Protein AF-A0A2N2D254-F1 (afdb_monomer)

Secondary structure (DSSP, 8-state):
--HHHHHHHHHHHHHHHHHHHHHHHHHHH--HHHHHHHHHHHHTTSHHHHHHHHHHHHHHHHHTTTSHHHHHHHHHHHHHHHHHHHHHHHHHHHH-PPPPSS--SS---S--SS-HHHHHHHHHHHHHHHHHHHHH-SHHHHHHHHHHHHHHHHHHHHHHHTTSS-HHHHHHHHHHHHHHHHHHHHHHHHHHHHHHHT-

Solvent-accessible surface area (backbone atoms only — not comparable to full-atom values): 10172 Å² total; per-residue (Å²): 133,55,75,64,57,56,52,52,51,53,53,53,52,47,52,54,51,51,30,52,54,50,54,53,56,45,62,74,69,63,44,76,69,55,51,54,51,33,54,60,45,35,49,71,37,31,70,67,47,52,51,51,52,47,50,54,52,34,48,55,34,52,74,58,55,91,41,75,65,38,50,50,51,36,52,42,53,53,49,41,50,53,52,38,49,52,52,46,54,52,43,19,72,70,64,58,32,74,53,53,84,78,78,52,76,55,94,81,76,84,48,20,29,45,22,61,40,16,15,46,30,37,24,48,41,47,50,52,24,52,50,34,39,71,72,59,72,44,74,65,16,51,50,52,24,51,51,37,53,51,48,31,51,48,26,26,50,24,36,39,68,35,35,51,27,45,57,62,19,27,52,46,7,38,53,55,12,44,51,45,33,52,54,41,54,51,51,49,52,52,56,53,51,53,62,60,72,78,105

Radius of gyration: 19.02 Å; Cα contacts (8 Å, |Δi|>4): 233; chains: 1; bounding box: 40×50×56 Å

Structure (mmCIF, N/CA/C/O backbone):
data_AF-A0A2N2D254-F1
#
_entry.id   AF-A0A2N2D254-F1
#
loop_
_atom_site.group_PDB
_atom_site.id
_atom_site.type_symbol
_atom_site.label_atom_id
_atom_site.label_alt_id
_atom_site.label_comp_id
_atom_site.label_asym_id
_atom_site.label_entity_id
_atom_site.label_seq_id
_atom_site.pdbx_PDB_ins_code
_atom_site.Cartn_x
_atom_site.Cartn_y
_atom_site.Cartn_z
_atom_site.occupancy
_atom_site.B_iso_or_equiv
_atom_site.auth_seq_id
_atom_site.auth_comp_id
_atom_site.auth_asym_id
_atom_site.auth_atom_id
_atom_site.pdbx_PDB_model_num
ATOM 1 N N . MET A 1 1 ? 11.981 -35.145 -16.547 1.00 59.03 1 MET A N 1
ATOM 2 C CA . MET A 1 1 ? 11.336 -33.903 -16.080 1.00 59.03 1 MET A CA 1
ATOM 3 C C . MET A 1 1 ? 9.956 -34.256 -15.574 1.00 59.03 1 MET A C 1
ATOM 5 O O . MET A 1 1 ? 9.206 -34.890 -16.310 1.00 5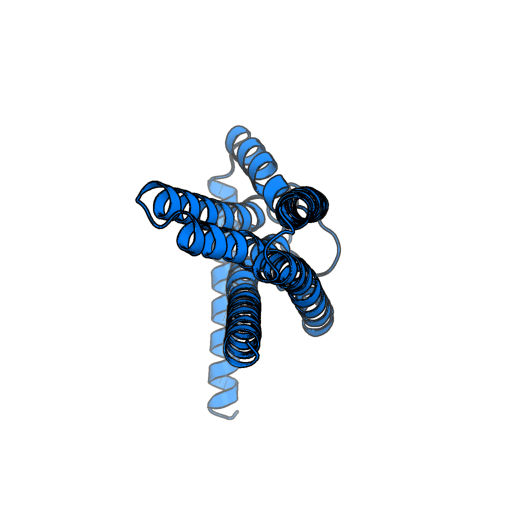9.03 1 MET A O 1
ATOM 9 N N . SER A 1 2 ? 9.654 -33.952 -14.314 1.00 77.44 2 SER A N 1
ATOM 10 C CA . SER A 1 2 ? 8.320 -34.223 -13.760 1.00 77.44 2 SER A CA 1
ATOM 11 C C . SER A 1 2 ? 7.288 -33.259 -14.363 1.00 77.44 2 SER A C 1
ATOM 13 O O . SER A 1 2 ? 7.632 -32.148 -14.765 1.00 77.44 2 SER A O 1
ATOM 15 N N . SER A 1 3 ? 6.011 -33.647 -14.431 1.00 73.38 3 SER A N 1
ATOM 16 C CA . SER A 1 3 ? 4.930 -32.764 -14.910 1.00 73.38 3 SER A CA 1
ATOM 17 C C . SER A 1 3 ? 4.842 -31.447 -14.120 1.00 73.38 3 SER A C 1
ATOM 19 O O . SER A 1 3 ? 4.454 -30.418 -14.672 1.00 73.38 3 SER A O 1
ATOM 21 N N . LEU A 1 4 ? 5.268 -31.463 -12.852 1.00 72.81 4 LEU A N 1
ATOM 22 C CA . LEU A 1 4 ? 5.356 -30.289 -11.983 1.00 72.81 4 LEU A CA 1
ATOM 23 C C . LEU A 1 4 ? 6.471 -29.319 -12.400 1.00 72.81 4 LEU A C 1
ATOM 25 O O . LEU A 1 4 ? 6.245 -28.112 -12.405 1.00 72.81 4 LEU A O 1
ATOM 29 N N . GLU A 1 5 ? 7.644 -29.818 -12.799 1.00 73.31 5 GLU A N 1
ATOM 30 C CA . GLU A 1 5 ? 8.749 -28.976 -13.291 1.00 73.31 5 GLU A CA 1
ATOM 31 C C . GLU A 1 5 ? 8.383 -28.269 -14.598 1.00 73.31 5 GLU A C 1
ATOM 33 O O . GLU A 1 5 ? 8.672 -27.086 -14.771 1.00 73.31 5 GLU A O 1
ATOM 38 N N . VAL A 1 6 ? 7.703 -28.975 -15.507 1.00 75.06 6 VAL A N 1
ATOM 39 C CA . VAL A 1 6 ? 7.225 -28.394 -16.771 1.00 75.06 6 VAL A CA 1
ATOM 40 C C . VAL A 1 6 ? 6.194 -27.294 -16.501 1.00 75.06 6 VAL A C 1
ATOM 42 O O . VAL A 1 6 ? 6.278 -26.215 -17.088 1.00 75.06 6 VAL A O 1
ATOM 45 N N . GLY A 1 7 ? 5.264 -27.527 -15.567 1.00 79.88 7 GLY A N 1
ATOM 46 C CA . GLY A 1 7 ? 4.270 -26.530 -15.163 1.00 79.88 7 GLY A CA 1
ATOM 47 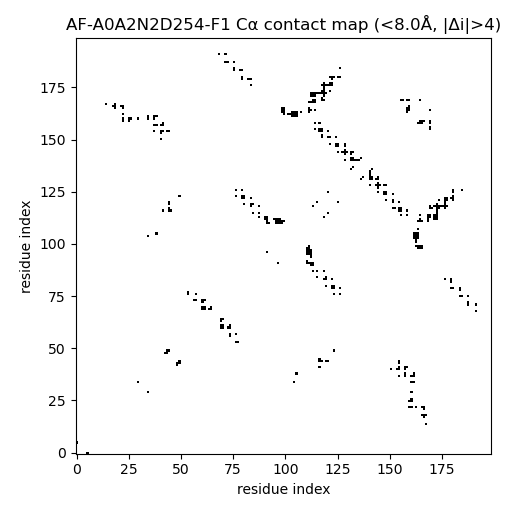C C . GLY A 1 7 ? 4.886 -25.293 -14.502 1.00 79.88 7 GLY A C 1
ATOM 48 O O . GLY A 1 7 ? 4.523 -24.167 -14.845 1.00 79.88 7 GLY A O 1
ATOM 49 N N . PHE A 1 8 ? 5.851 -25.485 -13.598 1.00 79.12 8 PHE A N 1
ATOM 50 C CA . PHE A 1 8 ? 6.543 -24.385 -12.923 1.00 79.12 8 PHE A CA 1
ATOM 51 C C . PHE A 1 8 ? 7.348 -23.522 -13.902 1.00 79.12 8 PHE A C 1
ATOM 53 O O . PHE A 1 8 ? 7.230 -22.296 -13.884 1.00 79.12 8 PHE A O 1
ATOM 60 N N . ASN A 1 9 ? 8.103 -24.152 -14.806 1.00 83.31 9 ASN A N 1
ATOM 61 C CA . ASN A 1 9 ? 8.855 -23.431 -15.831 1.00 83.31 9 ASN A CA 1
ATOM 62 C C . ASN A 1 9 ? 7.923 -22.654 -16.768 1.00 83.31 9 ASN A C 1
ATOM 64 O O . ASN A 1 9 ? 8.185 -21.489 -17.062 1.00 83.31 9 ASN A O 1
ATOM 68 N N . GLY A 1 10 ? 6.798 -23.247 -17.180 1.00 87.12 10 GLY A N 1
ATOM 69 C CA . GLY A 1 10 ? 5.794 -22.556 -17.993 1.00 87.12 10 GLY A CA 1
ATOM 70 C C . GLY A 1 10 ? 5.243 -21.296 -17.316 1.00 87.12 10 GLY A C 1
ATOM 71 O O . GLY A 1 10 ? 5.151 -20.243 -17.946 1.00 87.12 10 GLY A O 1
ATOM 72 N N . LEU A 1 11 ? 4.944 -21.374 -16.017 1.00 87.12 11 LEU A N 1
ATOM 73 C CA . LEU A 1 11 ? 4.473 -20.231 -15.231 1.00 87.12 11 LEU A CA 1
ATOM 74 C C . LEU A 1 11 ? 5.540 -19.131 -15.114 1.00 87.12 11 LEU A C 1
ATOM 76 O O . LEU A 1 11 ? 5.231 -17.948 -15.261 1.00 87.12 11 LEU A O 1
ATOM 80 N N . LEU A 1 12 ? 6.799 -19.509 -14.882 1.00 87.25 12 LEU A N 1
ATOM 81 C CA . LEU A 1 12 ? 7.913 -18.564 -14.811 1.00 87.25 12 LEU A CA 1
ATOM 82 C C . LEU A 1 12 ? 8.088 -17.814 -16.141 1.00 87.25 12 LEU A C 1
ATOM 84 O O . LEU A 1 12 ? 8.157 -16.585 -16.157 1.00 87.25 12 LEU A O 1
ATOM 88 N N . HIS A 1 13 ? 8.092 -18.542 -17.260 1.00 90.19 13 HIS A N 1
ATOM 89 C CA . HIS A 1 13 ? 8.178 -17.950 -18.595 1.00 90.19 13 HIS A CA 1
ATOM 90 C C . HIS A 1 13 ? 6.999 -17.021 -18.896 1.00 90.19 13 HIS A C 1
ATOM 92 O O . HIS A 1 13 ? 7.211 -15.948 -19.461 1.00 90.19 13 HIS A O 1
ATOM 98 N N . PHE A 1 14 ? 5.784 -17.390 -18.478 1.00 93.19 14 PHE A N 1
ATOM 99 C CA . PHE A 1 14 ? 4.611 -16.529 -18.609 1.00 93.19 14 PHE A CA 1
ATOM 100 C C . PHE A 1 14 ? 4.818 -15.180 -17.913 1.00 93.19 14 PHE A C 1
ATOM 102 O O . PHE A 1 14 ? 4.631 -14.141 -18.543 1.00 93.19 14 PHE A O 1
ATOM 109 N N . PHE A 1 15 ? 5.245 -15.173 -16.645 1.00 93.19 15 PHE A N 1
ATOM 110 C CA . PHE A 1 15 ? 5.448 -13.922 -15.908 1.00 93.19 15 PHE A CA 1
ATOM 111 C C . PHE A 1 15 ? 6.577 -13.074 -16.487 1.00 93.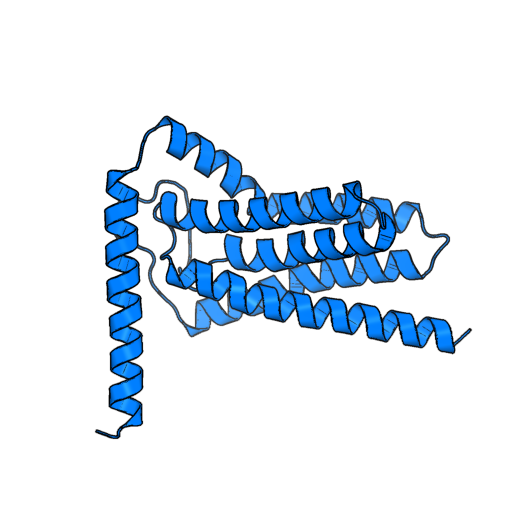19 15 PHE A C 1
ATOM 113 O O . PHE A 1 15 ? 6.425 -11.860 -16.588 1.00 93.19 15 PHE A O 1
ATOM 120 N N . ILE A 1 16 ? 7.673 -13.701 -16.915 1.00 92.88 16 ILE A N 1
ATOM 121 C CA . ILE A 1 16 ? 8.786 -13.001 -17.564 1.00 92.88 16 ILE A CA 1
ATOM 122 C C . ILE A 1 16 ? 8.318 -12.320 -18.859 1.00 92.88 16 ILE A C 1
ATOM 124 O O . ILE A 1 16 ? 8.605 -11.143 -19.077 1.00 92.88 16 ILE A O 1
ATOM 128 N N . TYR A 1 17 ? 7.570 -13.034 -19.704 1.00 94.62 17 TYR A N 1
ATOM 129 C CA . TYR A 1 17 ? 7.039 -12.479 -20.948 1.00 94.62 17 TYR A CA 1
ATOM 130 C C . TYR A 1 17 ? 6.016 -11.370 -20.684 1.00 94.62 17 TYR A C 1
ATOM 132 O O . TYR A 1 17 ? 6.090 -10.302 -21.289 1.00 94.62 17 TYR A O 1
ATOM 140 N N . TRP A 1 18 ? 5.104 -11.587 -19.735 1.00 96.06 18 TRP A N 1
ATOM 141 C CA . TRP A 1 18 ? 4.106 -10.597 -19.341 1.00 96.06 18 TRP A CA 1
ATOM 142 C C . TRP A 1 18 ? 4.748 -9.309 -18.821 1.00 96.06 18 TRP A C 1
ATOM 144 O O . TRP A 1 18 ? 4.373 -8.218 -19.247 1.00 96.06 18 TRP A O 1
ATOM 154 N N . ASP A 1 19 ? 5.761 -9.424 -17.964 1.00 96.88 19 ASP A N 1
ATOM 155 C CA . ASP A 1 19 ? 6.502 -8.273 -17.457 1.00 96.88 19 ASP A CA 1
ATOM 156 C C . ASP A 1 19 ? 7.179 -7.491 -18.588 1.00 96.88 19 ASP A C 1
ATOM 158 O O . ASP A 1 19 ? 7.062 -6.268 -18.630 1.00 96.88 19 ASP A O 1
ATOM 162 N N . MET A 1 20 ? 7.823 -8.181 -19.536 1.00 94.81 20 MET A N 1
ATOM 163 C CA . MET A 1 20 ? 8.444 -7.533 -20.695 1.00 94.81 20 MET A CA 1
ATOM 164 C C . MET A 1 20 ? 7.419 -6.808 -21.572 1.00 94.81 20 MET A C 1
ATOM 166 O O . MET A 1 20 ? 7.640 -5.652 -21.933 1.00 94.81 20 MET A O 1
ATOM 170 N N . MET A 1 21 ? 6.287 -7.448 -21.884 1.00 96.44 21 MET A N 1
ATOM 171 C CA . MET A 1 21 ? 5.223 -6.827 -22.679 1.00 96.44 21 MET A CA 1
ATOM 172 C C . MET A 1 21 ? 4.696 -5.552 -22.023 1.00 96.44 21 MET A C 1
ATOM 174 O O . MET A 1 21 ? 4.563 -4.524 -22.686 1.00 96.44 21 MET A O 1
ATOM 178 N N . ILE A 1 22 ? 4.412 -5.608 -20.718 1.00 96.50 22 ILE A N 1
ATOM 179 C CA . ILE A 1 22 ? 3.914 -4.446 -19.982 1.00 96.50 22 ILE A CA 1
ATOM 180 C C . ILE A 1 22 ? 4.979 -3.351 -19.930 1.00 96.50 22 ILE A C 1
ATOM 182 O O . ILE A 1 22 ? 4.649 -2.190 -20.151 1.00 96.50 22 ILE A O 1
ATOM 186 N N . SER A 1 23 ? 6.247 -3.690 -19.687 1.00 94.75 23 SER A N 1
ATOM 187 C CA . SER A 1 23 ? 7.337 -2.710 -19.673 1.00 94.75 23 SER A CA 1
ATOM 188 C C . SER A 1 23 ? 7.478 -1.971 -21.006 1.00 94.75 23 SER A C 1
ATOM 190 O O . SER A 1 23 ? 7.608 -0.749 -20.994 1.00 94.75 23 SER A O 1
ATOM 192 N N . VAL A 1 24 ? 7.405 -2.674 -22.142 1.00 94.44 24 VAL A N 1
ATOM 193 C CA . VAL A 1 24 ? 7.463 -2.048 -23.476 1.00 94.44 24 VAL A CA 1
ATOM 194 C C . VAL A 1 24 ? 6.246 -1.154 -23.708 1.00 94.44 24 VAL A C 1
ATOM 196 O O . VAL A 1 24 ? 6.401 0.017 -24.043 1.00 94.44 24 VAL A O 1
ATOM 199 N N . TRP A 1 25 ? 5.040 -1.660 -23.441 1.00 95.44 25 TRP A N 1
ATOM 200 C CA . TRP A 1 25 ? 3.808 -0.884 -23.606 1.00 95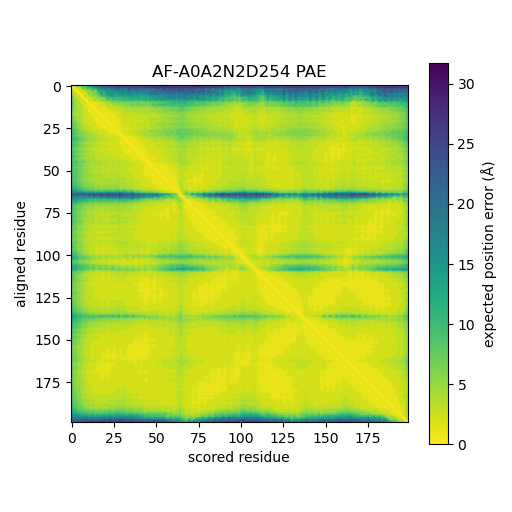.44 25 TRP A CA 1
ATOM 201 C C . TRP A 1 25 ? 3.801 0.397 -22.759 1.00 95.44 25 TRP A C 1
ATOM 203 O O . TRP A 1 25 ? 3.406 1.466 -23.224 1.00 95.44 25 TRP A O 1
ATOM 213 N N . ILE A 1 26 ? 4.285 0.315 -21.517 1.00 95.50 26 ILE A N 1
ATOM 214 C CA . ILE A 1 26 ? 4.423 1.473 -20.632 1.00 95.50 26 ILE A CA 1
ATOM 215 C C . ILE A 1 26 ? 5.362 2.522 -21.235 1.00 95.50 26 ILE A C 1
ATOM 217 O O . ILE A 1 26 ? 5.030 3.707 -21.208 1.00 95.50 26 ILE A O 1
ATOM 221 N N . GLN A 1 27 ? 6.506 2.113 -21.789 1.00 92.31 27 GLN A N 1
ATOM 222 C CA . GLN A 1 27 ? 7.463 3.039 -22.403 1.00 92.31 27 GLN A CA 1
ATOM 223 C C . GLN A 1 27 ? 6.845 3.796 -23.590 1.00 92.31 27 GLN A C 1
ATOM 225 O O . GLN A 1 27 ? 7.070 4.996 -23.734 1.00 92.31 27 GLN A O 1
ATOM 230 N N . GLU A 1 28 ? 5.988 3.154 -24.388 1.00 94.62 28 GLU A N 1
ATOM 231 C CA . GLU A 1 28 ? 5.311 3.798 -25.526 1.00 94.62 28 GLU A CA 1
ATOM 232 C C . GLU A 1 28 ? 4.320 4.897 -25.102 1.00 94.62 28 GLU A C 1
ATOM 234 O O . GLU A 1 28 ? 4.169 5.930 -25.774 1.00 94.62 28 GLU A O 1
ATOM 239 N N . ILE A 1 29 ? 3.647 4.712 -23.963 1.00 94.69 29 ILE A N 1
ATOM 240 C CA . ILE A 1 29 ? 2.662 5.674 -23.448 1.00 94.69 29 ILE A CA 1
ATOM 241 C C . ILE A 1 29 ? 3.285 6.756 -22.560 1.00 94.69 29 ILE A C 1
ATOM 243 O O . ILE A 1 29 ? 2.581 7.683 -22.149 1.00 94.69 29 ILE A O 1
ATOM 247 N N . GLN A 1 30 ? 4.589 6.683 -22.269 1.00 94.94 30 GLN A N 1
ATOM 248 C CA . GLN A 1 30 ? 5.236 7.645 -21.387 1.00 94.94 30 GLN A CA 1
ATOM 249 C C . GLN A 1 30 ? 5.175 9.071 -21.949 1.00 94.94 30 GLN A C 1
ATOM 251 O O . GLN A 1 30 ? 5.572 9.347 -23.082 1.00 94.94 30 GLN A O 1
ATOM 256 N N . ARG A 1 31 ? 4.657 10.012 -21.152 1.00 96.56 31 ARG A N 1
ATOM 257 C CA . ARG A 1 31 ? 4.634 11.455 -21.458 1.00 96.56 31 ARG A CA 1
ATOM 258 C C . ARG A 1 31 ? 5.132 12.267 -20.257 1.00 96.56 31 ARG A C 1
ATOM 260 O O . ARG A 1 31 ? 4.810 11.894 -19.127 1.00 96.56 31 ARG A O 1
ATOM 267 N N . PRO A 1 32 ? 5.823 13.411 -20.451 1.00 95.94 32 PRO A N 1
ATOM 268 C CA . PRO A 1 32 ? 6.378 14.197 -19.342 1.00 95.94 32 PRO A CA 1
ATOM 269 C C . PRO A 1 32 ? 5.352 14.606 -18.276 1.00 95.94 32 PRO A C 1
ATOM 271 O O . PRO A 1 32 ? 5.651 14.595 -17.083 1.00 95.94 32 PRO A O 1
ATOM 274 N N . TRP A 1 33 ? 4.127 14.949 -18.684 1.00 96.25 33 TRP A N 1
ATOM 275 C CA . TRP A 1 33 ? 3.062 15.323 -17.751 1.00 96.25 33 TRP A CA 1
ATOM 276 C C . TRP A 1 33 ? 2.566 14.124 -16.931 1.00 96.25 33 TRP A C 1
ATOM 278 O O . TRP A 1 33 ? 2.406 14.248 -15.720 1.00 96.25 33 TRP A O 1
ATOM 288 N N . LEU A 1 34 ? 2.419 12.950 -17.554 1.00 96.38 34 LEU A N 1
ATOM 289 C CA . LEU A 1 34 ? 2.054 11.715 -16.859 1.00 96.38 34 LEU A CA 1
ATOM 290 C C . LEU A 1 34 ? 3.157 11.260 -15.901 1.00 96.38 34 LEU A C 1
ATOM 292 O O . LEU A 1 34 ? 2.847 10.836 -14.794 1.00 96.38 34 LEU A O 1
ATOM 296 N N . VAL A 1 35 ? 4.436 11.394 -16.274 1.00 97.06 35 VAL A N 1
ATOM 297 C CA . VAL A 1 35 ? 5.565 11.108 -15.368 1.00 97.06 35 VAL A CA 1
ATOM 298 C C . VAL A 1 35 ? 5.460 11.965 -14.107 1.00 97.06 35 VAL A C 1
ATOM 300 O O . VAL A 1 35 ? 5.507 11.428 -13.003 1.00 97.06 35 VAL A O 1
ATOM 303 N N . LYS A 1 36 ? 5.221 13.276 -14.247 1.00 96.81 36 LYS A N 1
ATOM 304 C CA . LYS A 1 36 ? 5.006 14.172 -13.097 1.00 96.81 36 LYS A CA 1
ATOM 305 C C . LYS A 1 36 ? 3.813 13.733 -12.243 1.00 96.81 36 LYS A C 1
ATOM 307 O O . LYS A 1 36 ? 3.931 13.689 -11.022 1.00 96.81 36 LYS A O 1
ATOM 312 N N . SER A 1 37 ? 2.691 13.361 -12.859 1.00 96.94 37 SER A N 1
ATOM 313 C CA . SER A 1 37 ? 1.527 12.840 -12.131 1.00 96.94 37 SER A CA 1
ATOM 314 C C . SER A 1 37 ? 1.847 11.552 -11.367 1.00 96.94 37 SER A C 1
ATOM 316 O O . SER A 1 37 ? 1.484 11.431 -10.199 1.00 96.94 37 SER A O 1
ATOM 318 N N . MET A 1 38 ? 2.572 10.613 -11.980 1.00 97.88 38 MET A N 1
ATOM 319 C CA . MET A 1 38 ? 2.972 9.356 -11.339 1.00 97.88 38 MET A CA 1
ATOM 320 C C . MET A 1 38 ? 3.984 9.573 -10.214 1.00 97.88 38 MET A C 1
ATOM 322 O O . MET A 1 38 ? 3.909 8.883 -9.199 1.00 97.88 38 MET A O 1
ATOM 326 N N . LEU A 1 39 ? 4.869 10.568 -10.335 1.00 97.19 39 LEU A N 1
ATOM 327 C CA . LEU A 1 39 ? 5.750 10.994 -9.246 1.00 97.19 39 LEU A CA 1
ATOM 328 C C . LEU A 1 39 ? 4.946 11.516 -8.045 1.00 97.19 39 LEU A C 1
ATOM 330 O O . LEU A 1 39 ? 5.201 11.119 -6.912 1.00 97.19 39 LEU A O 1
ATOM 334 N N . VAL A 1 40 ? 3.922 12.342 -8.280 1.00 97.06 40 VAL A N 1
ATOM 335 C CA . VAL A 1 40 ? 3.037 12.825 -7.204 1.00 97.06 40 VAL A CA 1
ATOM 336 C C . VAL A 1 40 ? 2.287 11.669 -6.541 1.00 97.06 40 VAL A C 1
ATOM 338 O O . VAL A 1 40 ? 2.261 11.567 -5.315 1.00 97.06 40 VAL A O 1
ATOM 341 N N . ILE A 1 41 ? 1.711 10.769 -7.341 1.00 97.56 41 ILE A N 1
ATOM 342 C CA . ILE A 1 41 ? 0.970 9.607 -6.837 1.00 97.56 41 ILE A CA 1
ATOM 343 C C . ILE A 1 41 ? 1.888 8.695 -6.020 1.00 97.56 41 ILE A C 1
ATOM 345 O O . ILE A 1 41 ? 1.510 8.274 -4.926 1.00 97.56 41 ILE A O 1
ATOM 349 N N . THR A 1 42 ? 3.104 8.411 -6.496 1.00 96.69 42 THR A N 1
ATOM 350 C CA . THR A 1 42 ? 3.994 7.480 -5.795 1.00 96.69 42 THR A CA 1
ATOM 351 C C . THR A 1 42 ? 4.463 8.006 -4.439 1.00 96.69 42 THR A C 1
ATOM 353 O O . THR A 1 42 ? 4.783 7.183 -3.583 1.00 96.69 42 THR A O 1
ATOM 356 N N . TYR A 1 43 ? 4.461 9.323 -4.189 1.00 96.69 43 TYR A N 1
ATOM 357 C CA . TYR A 1 43 ? 4.767 9.865 -2.857 1.00 96.69 43 TYR A CA 1
ATOM 358 C C . TYR A 1 43 ? 3.756 9.425 -1.791 1.00 96.69 43 TYR A C 1
ATOM 360 O O . TYR A 1 43 ? 4.117 9.302 -0.620 1.00 96.69 43 TYR A O 1
ATOM 368 N N . MET A 1 44 ? 2.518 9.103 -2.177 1.00 97.44 44 MET A N 1
ATOM 369 C CA . MET A 1 44 ? 1.536 8.515 -1.260 1.00 97.44 44 MET A CA 1
ATOM 370 C C . MET A 1 44 ? 1.926 7.091 -0.828 1.00 97.44 44 MET A C 1
ATOM 372 O O . MET A 1 44 ? 1.512 6.623 0.224 1.00 97.44 44 MET A O 1
ATOM 376 N N . GLY A 1 45 ? 2.774 6.409 -1.602 1.00 95.94 45 GLY A N 1
ATOM 377 C CA . GLY A 1 45 ? 3.352 5.111 -1.250 1.00 95.94 45 GLY A CA 1
ATOM 378 C C . GLY A 1 45 ? 4.697 5.187 -0.520 1.00 95.94 45 GLY A C 1
ATOM 379 O O . GLY A 1 45 ? 5.333 4.152 -0.321 1.00 95.94 45 GLY A O 1
ATOM 380 N N . TYR A 1 46 ? 5.168 6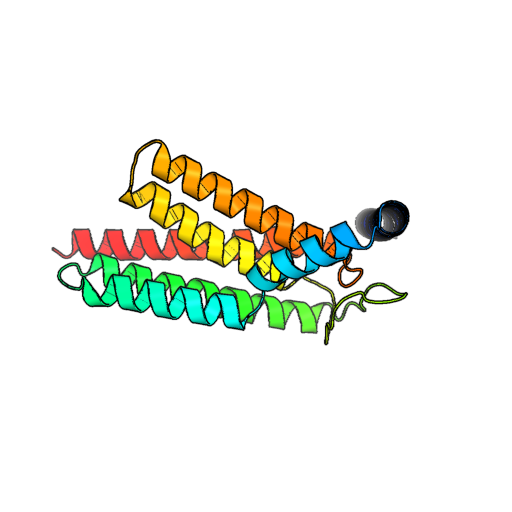.388 -0.168 1.00 95.25 46 TYR A N 1
ATOM 381 C CA . TYR A 1 46 ? 6.496 6.580 0.410 1.00 95.25 46 TYR A CA 1
ATOM 382 C C . TYR A 1 46 ? 6.509 6.291 1.926 1.00 95.25 46 TYR A C 1
ATOM 384 O O . TYR A 1 46 ? 5.565 6.680 2.621 1.00 95.25 46 TYR A O 1
ATOM 392 N N . PRO A 1 47 ? 7.579 5.685 2.488 1.00 94.12 47 PRO A N 1
ATOM 393 C CA . PRO A 1 47 ? 7.639 5.328 3.910 1.00 94.12 47 PRO A CA 1
ATOM 394 C C . PRO A 1 47 ? 7.335 6.486 4.864 1.00 94.12 47 PRO A C 1
ATOM 396 O O . PRO A 1 47 ? 6.577 6.319 5.819 1.00 94.12 47 PRO A O 1
ATOM 399 N N . LEU A 1 48 ? 7.867 7.680 4.579 1.00 95.62 48 LEU A N 1
ATOM 400 C CA . LEU A 1 48 ? 7.626 8.861 5.410 1.00 95.62 48 LEU A CA 1
ATOM 401 C C . LEU A 1 48 ? 6.142 9.260 5.424 1.00 95.62 48 LEU A C 1
ATOM 403 O O . LEU A 1 48 ? 5.619 9.620 6.476 1.00 95.62 48 LEU A O 1
ATOM 407 N N . THR A 1 49 ? 5.445 9.133 4.292 1.00 96.38 49 THR A N 1
ATOM 408 C CA . THR A 1 49 ? 4.006 9.405 4.199 1.00 96.38 49 THR A CA 1
ATOM 409 C C . THR A 1 49 ? 3.214 8.457 5.095 1.00 96.38 49 THR A C 1
ATOM 411 O O . THR A 1 49 ? 2.365 8.908 5.864 1.00 96.38 49 THR A O 1
ATOM 414 N N . PHE A 1 50 ? 3.531 7.157 5.077 1.00 96.50 50 PHE A N 1
ATOM 415 C CA . PHE A 1 50 ? 2.890 6.189 5.972 1.00 96.50 50 PHE A CA 1
ATOM 416 C C . PHE A 1 50 ? 3.148 6.502 7.445 1.00 96.50 50 PHE A C 1
ATOM 418 O O . PHE A 1 50 ? 2.211 6.464 8.241 1.00 96.50 50 PHE A O 1
ATOM 425 N N . ILE A 1 51 ? 4.388 6.847 7.807 1.00 96.38 51 ILE A N 1
ATOM 426 C CA . ILE A 1 51 ? 4.763 7.193 9.185 1.00 96.38 51 ILE A CA 1
ATOM 427 C C . ILE A 1 51 ? 3.983 8.423 9.659 1.00 96.38 51 ILE A C 1
ATOM 429 O O . ILE A 1 51 ? 3.357 8.373 10.717 1.00 96.38 51 ILE A O 1
ATOM 433 N N . ILE A 1 52 ? 3.961 9.499 8.866 1.00 97.75 52 ILE A N 1
ATOM 434 C CA . ILE A 1 52 ? 3.268 10.744 9.221 1.00 97.75 52 ILE A CA 1
ATOM 435 C C . ILE A 1 52 ? 1.765 10.500 9.375 1.00 97.75 52 ILE A C 1
ATOM 437 O O . ILE A 1 52 ? 1.193 10.845 10.409 1.00 97.75 52 ILE A O 1
ATOM 441 N N . ILE A 1 53 ? 1.114 9.870 8.390 1.00 96.94 53 ILE A N 1
ATOM 442 C CA . ILE A 1 53 ? -0.335 9.624 8.459 1.00 96.94 53 ILE A CA 1
ATOM 443 C C . ILE A 1 53 ? -0.657 8.701 9.639 1.00 96.94 53 ILE A C 1
ATOM 445 O O . ILE A 1 53 ? -1.615 8.951 10.369 1.00 96.94 53 ILE A O 1
ATOM 449 N N . THR A 1 54 ? 0.152 7.671 9.886 1.00 96.06 54 THR A N 1
ATOM 450 C CA . THR A 1 54 ? -0.047 6.764 11.027 1.00 96.06 54 THR A CA 1
ATOM 451 C C . THR A 1 54 ? 0.108 7.470 12.353 1.00 96.06 54 THR A C 1
ATOM 453 O O . THR A 1 54 ? -0.710 7.243 13.243 1.00 96.06 54 THR A O 1
ATOM 456 N N . ALA A 1 55 ? 1.113 8.334 12.495 1.00 96.75 55 ALA A N 1
ATOM 457 C CA . ALA A 1 55 ? 1.310 9.125 13.699 1.00 96.75 55 ALA A CA 1
ATOM 458 C C . ALA A 1 55 ? 0.102 10.037 13.947 1.00 96.75 55 ALA A C 1
ATOM 460 O O . ALA A 1 55 ? -0.447 10.030 15.047 1.00 96.75 55 ALA A O 1
ATOM 461 N N . LEU A 1 56 ? -0.381 10.739 12.916 1.00 96.94 56 LEU A N 1
ATOM 462 C CA . LEU A 1 56 ? -1.553 11.614 13.011 1.00 96.94 56 LEU A CA 1
ATOM 463 C C . LEU A 1 56 ? -2.837 10.842 13.347 1.00 96.94 56 LEU A C 1
ATOM 465 O O . LEU A 1 56 ? -3.583 11.244 14.239 1.00 96.94 56 LEU A O 1
ATOM 469 N N . VAL A 1 57 ? -3.093 9.715 12.677 1.00 95.00 57 VAL A N 1
ATOM 470 C CA . VAL A 1 57 ? -4.275 8.877 12.936 1.00 95.00 57 VAL A CA 1
ATOM 471 C C . VAL A 1 57 ? -4.194 8.243 14.323 1.00 95.00 57 VAL A C 1
ATOM 473 O O . VAL A 1 57 ? -5.179 8.256 15.058 1.00 95.00 57 VAL A O 1
ATOM 476 N N . SER A 1 58 ? -3.027 7.736 14.721 1.00 95.25 58 SER A N 1
ATOM 477 C CA . SER A 1 58 ? -2.815 7.170 16.057 1.00 95.25 58 SER A CA 1
ATOM 478 C C . SER A 1 58 ? -3.011 8.237 17.130 1.00 95.25 58 SER A C 1
ATOM 480 O O . SER A 1 58 ? -3.759 8.002 18.074 1.00 95.25 58 SER A O 1
ATOM 482 N N . ALA A 1 59 ? -2.434 9.429 16.958 1.00 95.19 59 ALA A N 1
ATOM 483 C CA . ALA A 1 59 ? -2.642 10.559 17.858 1.00 95.19 59 ALA A CA 1
ATOM 484 C C . ALA A 1 59 ? -4.128 10.926 17.948 1.00 95.19 59 ALA A C 1
ATOM 486 O O . ALA A 1 59 ? -4.668 11.008 19.045 1.00 95.19 59 ALA A O 1
ATOM 487 N N . TYR A 1 60 ? -4.833 11.039 16.819 1.00 93.81 60 TYR A N 1
ATOM 488 C CA . TYR A 1 60 ? -6.273 11.302 16.804 1.00 93.81 60 TYR A CA 1
ATOM 489 C C . TYR A 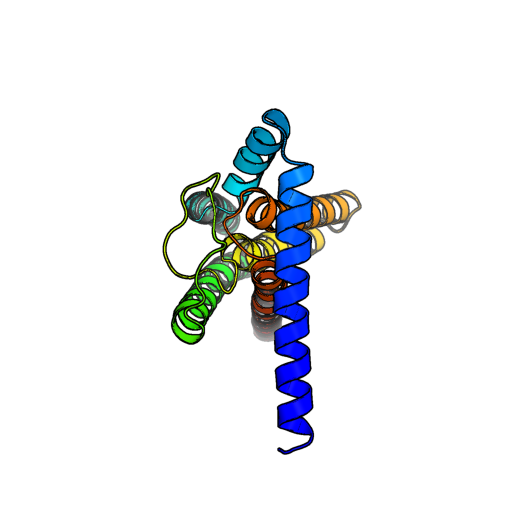1 60 ? -7.080 10.242 17.576 1.00 93.81 60 TYR A C 1
ATOM 491 O O . TYR A 1 60 ? -7.927 10.588 18.407 1.00 93.81 60 TYR A O 1
ATOM 499 N N . LEU A 1 61 ? -6.812 8.952 17.341 1.00 91.12 61 LEU A N 1
ATOM 500 C CA . LEU A 1 61 ? -7.486 7.846 18.029 1.00 91.12 61 LEU A CA 1
ATOM 501 C C . LEU A 1 61 ? -7.186 7.852 19.537 1.00 91.12 61 LEU A C 1
ATOM 503 O O . LEU A 1 61 ? -8.090 7.623 20.347 1.00 91.12 61 LEU A O 1
ATOM 507 N N . LEU A 1 62 ? -5.942 8.159 19.917 1.00 92.00 62 LEU A N 1
ATOM 508 C CA . LEU A 1 62 ? -5.487 8.212 21.307 1.00 92.00 62 LEU A CA 1
ATOM 509 C C . LEU A 1 62 ? -5.954 9.482 22.043 1.00 92.00 62 LEU A C 1
ATOM 511 O O . LEU A 1 62 ? -6.268 9.423 23.226 1.00 92.00 62 LEU A O 1
ATOM 515 N N . CYS A 1 63 ? -6.122 10.622 21.378 1.00 90.81 63 CYS A N 1
ATOM 516 C CA . CYS A 1 63 ? -6.696 11.824 21.999 1.00 90.81 63 CYS A CA 1
ATOM 517 C C . CYS A 1 63 ? -8.195 11.664 22.315 1.00 90.81 63 CYS A C 1
ATOM 519 O O . CYS A 1 63 ? -8.752 12.389 23.136 1.00 90.81 63 CYS A O 1
ATOM 521 N N . ARG A 1 64 ? -8.871 10.687 21.699 1.00 84.88 64 ARG A N 1
ATOM 522 C CA . ARG A 1 64 ? -10.288 10.357 21.940 1.00 84.88 64 ARG A CA 1
ATOM 523 C C . ARG A 1 64 ? -10.469 9.207 22.957 1.00 84.88 64 ARG A C 1
ATOM 525 O O . ARG A 1 64 ? -11.542 8.602 23.014 1.00 84.88 64 ARG A O 1
ATOM 532 N N . THR A 1 65 ? -9.453 8.925 23.782 1.00 65.50 65 THR A N 1
ATOM 533 C CA . THR A 1 65 ? -9.203 7.723 24.627 1.00 65.50 65 THR A CA 1
ATOM 534 C C . THR A 1 65 ? -10.260 7.272 25.637 1.00 65.50 65 THR A C 1
ATOM 536 O O . THR A 1 65 ? -10.046 6.269 26.316 1.00 65.50 65 THR A O 1
ATOM 539 N N . LYS A 1 66 ? -11.457 7.868 25.709 1.00 72.69 66 LYS A N 1
ATOM 540 C CA . LYS A 1 66 ? -12.522 7.359 26.602 1.00 72.69 66 LYS A CA 1
ATOM 541 C C . LYS A 1 66 ? -12.988 5.934 26.244 1.00 72.69 66 LYS A C 1
ATOM 543 O O . LYS A 1 66 ? -13.697 5.300 27.020 1.00 72.69 66 LYS A O 1
ATOM 548 N N . LYS A 1 67 ? -12.603 5.404 25.073 1.00 80.69 67 LYS A N 1
ATOM 549 C CA . LYS A 1 67 ? -12.976 4.069 24.583 1.00 80.69 67 LYS A CA 1
ATOM 550 C C . LYS A 1 67 ? -11.737 3.198 24.361 1.00 80.69 67 LYS A C 1
ATOM 552 O O . LYS A 1 67 ? -10.981 3.434 23.423 1.00 80.69 67 LYS A O 1
ATOM 557 N N . ARG A 1 68 ? -11.613 2.103 25.128 1.00 84.06 68 ARG A N 1
ATOM 558 C CA . ARG A 1 68 ? -10.568 1.067 24.944 1.00 84.06 68 ARG A CA 1
ATOM 559 C C . ARG A 1 68 ? -10.477 0.533 23.504 1.00 84.06 68 ARG A C 1
ATOM 561 O O . ARG A 1 68 ? -9.412 0.102 23.090 1.00 84.06 68 ARG A O 1
ATOM 568 N N . SER A 1 69 ? -11.564 0.578 22.727 1.00 86.19 69 SER A N 1
ATOM 569 C CA . SER A 1 69 ? -11.551 0.151 21.322 1.00 86.19 69 SER A CA 1
ATOM 570 C C . SER A 1 69 ? -10.620 0.987 20.440 1.00 86.19 69 SER A C 1
ATOM 572 O O . SER A 1 69 ? -9.914 0.407 19.624 1.00 86.19 69 SER A O 1
ATOM 574 N N . LEU A 1 70 ? -10.571 2.310 20.641 1.00 89.94 70 LEU A N 1
ATOM 575 C CA . LEU A 1 70 ? -9.768 3.217 19.809 1.00 89.94 70 LEU A CA 1
ATOM 576 C C . LEU A 1 70 ? -8.264 2.989 20.006 1.00 89.94 70 LEU A C 1
ATOM 578 O O . LEU A 1 70 ? -7.503 3.012 19.045 1.00 89.94 70 LEU A O 1
ATOM 582 N N . VAL A 1 71 ? -7.852 2.680 21.240 1.00 92.69 71 VAL A N 1
ATOM 583 C CA . VAL A 1 71 ? -6.466 2.298 21.555 1.00 92.69 71 VAL A CA 1
ATOM 584 C C . VAL A 1 71 ? -6.061 1.047 20.776 1.00 92.69 71 VAL A C 1
ATOM 586 O O . VAL A 1 71 ? -4.995 1.004 20.178 1.00 92.69 71 VAL A O 1
ATOM 589 N N . ILE A 1 72 ? -6.930 0.038 20.726 1.00 94.25 72 ILE A N 1
ATOM 590 C CA . ILE A 1 72 ? -6.639 -1.218 20.021 1.00 94.25 72 ILE A CA 1
ATOM 591 C C . ILE A 1 72 ? -6.567 -0.987 18.515 1.00 94.25 72 ILE A C 1
ATOM 593 O O . ILE A 1 72 ? -5.730 -1.582 17.852 1.00 94.25 72 ILE A O 1
ATOM 597 N N . GLU A 1 73 ? -7.406 -0.115 17.960 1.00 94.75 73 GLU A N 1
ATOM 598 C CA . GLU A 1 73 ? -7.308 0.244 16.542 1.00 94.75 73 GLU A CA 1
ATOM 599 C C . GLU A 1 73 ? -5.986 0.932 16.214 1.00 94.75 73 GLU A C 1
ATOM 601 O O . GLU A 1 73 ? -5.391 0.596 15.195 1.00 94.75 73 GLU A O 1
ATOM 606 N N . ALA A 1 74 ? -5.488 1.813 17.088 1.00 95.50 74 ALA A N 1
ATOM 607 C CA . ALA A 1 74 ? -4.162 2.404 16.930 1.00 95.50 74 ALA A CA 1
ATOM 608 C C . ALA A 1 74 ? -3.052 1.339 17.013 1.00 95.50 74 ALA A C 1
ATOM 610 O O . ALA A 1 74 ? -2.153 1.328 16.173 1.00 95.50 74 ALA A O 1
ATOM 611 N N . VAL A 1 75 ? -3.133 0.397 17.961 1.00 96.56 75 VAL A N 1
ATOM 612 C CA . VAL A 1 75 ? -2.165 -0.713 18.065 1.00 96.56 75 VAL A CA 1
ATOM 613 C C . VAL A 1 75 ? -2.166 -1.566 16.797 1.00 96.56 75 VAL A C 1
ATOM 615 O O . VAL A 1 75 ? -1.104 -1.844 16.246 1.00 96.56 75 VAL A O 1
ATOM 618 N N . PHE A 1 76 ? -3.342 -1.958 16.303 1.00 97.88 76 PHE A N 1
ATOM 619 C CA . PHE A 1 76 ? -3.442 -2.783 15.100 1.00 97.88 76 PHE A CA 1
ATOM 620 C C . PHE A 1 76 ? -3.035 -2.020 13.833 1.00 97.88 76 PHE A C 1
ATOM 622 O O . PHE A 1 76 ? -2.370 -2.605 12.989 1.00 97.88 76 PHE A O 1
ATOM 629 N N . LEU A 1 77 ? -3.294 -0.711 13.731 1.00 97.19 77 LEU A N 1
ATOM 630 C CA . LEU A 1 77 ? -2.784 0.115 12.628 1.00 97.19 77 LEU A CA 1
ATOM 631 C C . LEU A 1 77 ? -1.247 0.077 12.551 1.00 97.19 77 LEU A C 1
ATOM 633 O O . LEU A 1 77 ? -0.686 -0.206 11.494 1.00 97.19 77 LEU A O 1
ATOM 637 N N . ASN A 1 78 ? -0.569 0.306 13.681 1.00 97.75 78 ASN A N 1
ATOM 638 C CA . ASN A 1 78 ? 0.896 0.270 13.754 1.00 97.75 78 ASN A CA 1
ATOM 639 C C . ASN A 1 78 ? 1.438 -1.150 13.535 1.00 97.75 78 ASN A C 1
ATOM 641 O O . ASN A 1 78 ? 2.408 -1.344 12.805 1.00 97.75 78 ASN A O 1
ATOM 645 N N . SER A 1 79 ? 0.770 -2.157 14.106 1.00 97.69 79 SER A N 1
ATOM 646 C CA . SER A 1 79 ? 1.090 -3.567 13.876 1.00 97.69 79 SER A CA 1
ATOM 647 C C . SER A 1 79 ? 0.962 -3.947 12.398 1.00 97.69 79 SER A C 1
ATOM 649 O O . SER A 1 79 ? 1.816 -4.670 11.892 1.00 97.69 79 SER A O 1
ATOM 651 N N . CYS A 1 80 ? -0.058 -3.451 11.691 1.00 97.81 80 CYS A N 1
ATOM 652 C CA . CYS A 1 80 ? -0.270 -3.708 10.267 1.00 97.81 80 CYS A CA 1
ATOM 653 C C . CYS A 1 80 ? 0.912 -3.195 9.443 1.00 97.81 80 CYS A C 1
ATOM 655 O O . CYS A 1 80 ? 1.486 -3.953 8.664 1.00 97.81 80 CYS A O 1
ATOM 657 N N . LEU A 1 81 ? 1.332 -1.947 9.671 1.00 96.88 81 LEU A N 1
ATOM 658 C CA . LEU A 1 81 ? 2.491 -1.373 8.987 1.00 96.88 81 LEU A CA 1
ATOM 659 C C . LEU A 1 81 ? 3.780 -2.128 9.286 1.00 96.88 81 LEU A C 1
ATOM 661 O O . LEU A 1 81 ? 4.473 -2.537 8.357 1.00 96.88 81 LEU A O 1
ATOM 665 N N . PHE A 1 82 ? 4.079 -2.341 10.567 1.00 97.62 82 PHE A N 1
ATOM 666 C CA . PHE A 1 82 ? 5.320 -2.988 10.976 1.00 97.62 82 PHE A CA 1
ATOM 667 C C . PHE A 1 82 ? 5.410 -4.427 10.458 1.00 97.62 82 PHE A C 1
ATOM 669 O O . PHE A 1 82 ? 6.412 -4.805 9.856 1.00 97.62 82 PHE A O 1
ATOM 676 N N . SER A 1 83 ? 4.348 -5.220 10.636 1.00 97.88 83 SER A N 1
ATOM 677 C CA . SER A 1 83 ? 4.325 -6.609 10.163 1.00 97.88 83 SER A CA 1
ATOM 678 C C . SER A 1 83 ? 4.392 -6.704 8.640 1.00 97.88 83 SER A C 1
ATOM 680 O O . SER A 1 83 ? 5.127 -7.541 8.126 1.00 97.88 83 SER A O 1
ATOM 682 N N . THR A 1 84 ? 3.696 -5.827 7.909 1.00 98.38 84 THR A N 1
ATOM 683 C CA . THR A 1 84 ? 3.756 -5.811 6.439 1.00 98.38 84 THR A CA 1
ATOM 684 C C . THR A 1 84 ? 5.151 -5.436 5.946 1.00 98.38 84 THR A C 1
ATOM 686 O O . THR A 1 84 ? 5.666 -6.090 5.044 1.00 98.38 84 THR A O 1
ATOM 689 N N . TRP A 1 85 ? 5.788 -4.427 6.552 1.00 97.75 85 TRP A N 1
ATOM 690 C CA . TRP A 1 85 ? 7.166 -4.052 6.230 1.00 97.75 85 TRP A CA 1
ATOM 691 C C . TRP A 1 85 ? 8.149 -5.196 6.512 1.00 97.75 85 TRP A C 1
ATOM 693 O O . TRP A 1 85 ? 8.952 -5.527 5.646 1.00 97.75 85 TRP A O 1
ATOM 703 N N . ALA A 1 86 ? 8.040 -5.857 7.667 1.00 98.19 86 ALA A N 1
ATOM 704 C CA . ALA A 1 86 ? 8.921 -6.967 8.023 1.00 98.19 86 ALA A CA 1
ATOM 705 C C . ALA A 1 86 ? 8.794 -8.150 7.046 1.00 98.19 86 ALA A C 1
ATOM 707 O O . ALA A 1 86 ? 9.801 -8.693 6.596 1.00 98.19 86 ALA A O 1
ATOM 708 N N . VAL A 1 87 ? 7.562 -8.524 6.672 1.00 98.44 87 VAL A N 1
ATOM 709 C CA . VAL A 1 87 ? 7.326 -9.576 5.667 1.00 98.44 87 VAL A CA 1
ATOM 710 C C . VAL A 1 87 ? 7.865 -9.147 4.302 1.00 98.44 87 VAL A C 1
ATOM 712 O O . VAL A 1 87 ? 8.500 -9.945 3.621 1.00 98.44 87 VAL A O 1
ATOM 715 N N . MET A 1 88 ? 7.655 -7.893 3.901 1.00 97.88 88 MET A N 1
ATOM 716 C CA . MET A 1 88 ? 8.169 -7.357 2.639 1.00 97.88 88 MET A CA 1
ATOM 717 C C . MET A 1 88 ? 9.702 -7.416 2.566 1.00 97.88 88 MET A C 1
ATOM 719 O O . MET A 1 88 ? 10.232 -7.872 1.556 1.00 97.88 88 MET A O 1
ATOM 723 N N . GLU A 1 89 ? 10.409 -6.970 3.609 1.00 97.19 89 GLU A N 1
ATOM 724 C CA . GLU A 1 89 ? 11.876 -7.035 3.671 1.00 97.19 89 GLU A CA 1
ATOM 725 C C . GLU A 1 89 ? 12.364 -8.482 3.605 1.00 97.19 89 GLU A C 1
ATOM 727 O O . GLU A 1 89 ? 13.226 -8.803 2.791 1.00 97.19 89 GLU A O 1
ATOM 732 N N . TYR A 1 90 ? 11.753 -9.385 4.376 1.00 98.12 90 TYR A N 1
ATOM 733 C CA . TYR A 1 90 ? 12.081 -10.809 4.311 1.00 98.12 90 TYR A CA 1
ATOM 734 C C . TYR A 1 90 ? 11.929 -11.374 2.890 1.00 98.12 90 TYR A C 1
ATOM 736 O O . TYR A 1 90 ? 12.840 -12.023 2.382 1.00 98.12 90 TYR A O 1
ATOM 744 N N . LEU A 1 91 ? 10.813 -11.081 2.213 1.00 98.00 91 LEU A N 1
ATOM 745 C CA . LEU A 1 91 ? 10.585 -11.539 0.841 1.00 98.00 91 LEU A CA 1
ATOM 746 C C . LEU A 1 91 ? 11.594 -10.928 -0.145 1.00 98.00 91 LEU A C 1
ATOM 748 O O . LEU A 1 91 ? 12.028 -11.616 -1.064 1.00 98.00 91 LEU A O 1
ATOM 752 N N . LYS A 1 92 ? 12.015 -9.674 0.051 1.00 97.38 92 LYS A N 1
ATOM 753 C CA . LYS A 1 92 ? 13.044 -9.044 -0.791 1.00 97.38 92 LYS A CA 1
ATOM 754 C C . LYS A 1 92 ? 14.363 -9.803 -0.750 1.00 97.38 92 LYS A C 1
ATOM 756 O O . LYS A 1 92 ? 14.913 -10.081 -1.812 1.00 97.38 92 LYS A O 1
ATOM 761 N N . TYR A 1 93 ? 14.834 -10.161 0.441 1.00 97.06 93 TYR A N 1
ATOM 762 C CA . TYR A 1 93 ? 16.052 -10.960 0.606 1.00 97.06 93 TYR A CA 1
ATOM 763 C C . TYR A 1 93 ? 15.874 -12.421 0.193 1.00 97.06 93 TYR A C 1
ATOM 765 O O . TYR A 1 93 ? 16.839 -13.079 -0.158 1.00 97.06 93 TYR A O 1
ATOM 773 N N . TRP A 1 94 ? 14.649 -12.944 0.220 1.00 97.25 94 TRP A N 1
ATOM 774 C CA . TRP A 1 94 ? 14.392 -14.310 -0.226 1.00 97.25 94 TRP A CA 1
ATOM 775 C C . TRP A 1 94 ? 14.441 -14.452 -1.753 1.00 97.25 94 TRP A C 1
ATOM 777 O O . TRP A 1 94 ? 14.941 -15.448 -2.268 1.00 97.25 94 TRP A O 1
ATOM 787 N N . PHE A 1 95 ? 13.884 -13.480 -2.483 1.00 96.19 95 PHE A N 1
ATOM 788 C CA . PHE A 1 95 ? 13.778 -13.547 -3.945 1.00 96.19 95 PHE A CA 1
ATOM 789 C C . PHE A 1 95 ? 14.927 -12.862 -4.683 1.00 96.19 95 PHE A C 1
ATOM 791 O O . PHE A 1 95 ? 15.188 -13.216 -5.829 1.00 96.19 95 PHE A O 1
ATOM 798 N N . GLU A 1 96 ? 15.547 -11.844 -4.082 1.00 97.00 96 GLU A N 1
ATOM 799 C CA . GLU A 1 96 ? 16.705 -11.110 -4.617 1.00 97.00 96 GLU A CA 1
ATOM 800 C C . GLU A 1 96 ? 16.562 -10.625 -6.071 1.00 97.00 96 GLU A C 1
ATOM 802 O O . GLU A 1 96 ? 17.531 -10.433 -6.808 1.00 97.00 96 GLU A O 1
ATOM 807 N N . ARG A 1 97 ? 15.322 -10.393 -6.513 1.00 96.31 97 ARG A N 1
ATOM 808 C CA . ARG A 1 97 ? 15.038 -10.054 -7.907 1.00 96.31 97 ARG A CA 1
ATOM 809 C C . ARG A 1 97 ? 15.630 -8.690 -8.264 1.00 96.31 97 ARG A C 1
ATOM 811 O O . ARG A 1 97 ? 15.339 -7.691 -7.599 1.00 96.31 97 ARG A O 1
ATOM 818 N N . SER A 1 98 ? 16.384 -8.623 -9.358 1.00 96.19 98 SER A N 1
ATOM 819 C CA . SER A 1 98 ? 16.851 -7.366 -9.946 1.00 96.19 98 SER A CA 1
ATOM 820 C C . SER A 1 98 ? 15.687 -6.505 -10.457 1.00 96.19 98 SER A C 1
ATOM 822 O O . SER A 1 98 ? 14.604 -7.001 -10.775 1.00 96.19 98 SER A O 1
ATOM 824 N N . ARG A 1 99 ? 15.889 -5.185 -10.497 1.00 96.19 99 ARG A N 1
ATOM 825 C CA . ARG A 1 99 ? 14.901 -4.225 -11.019 1.00 96.19 99 ARG A CA 1
ATOM 826 C C . ARG A 1 99 ? 14.823 -4.276 -12.553 1.00 96.19 99 ARG A C 1
ATOM 828 O O . ARG A 1 99 ? 15.726 -4.837 -13.176 1.00 96.19 99 ARG A O 1
ATOM 835 N N . PRO A 1 100 ? 13.762 -3.710 -13.160 1.00 95.62 100 PRO A N 1
ATOM 836 C CA . PRO A 1 100 ? 13.711 -3.487 -14.600 1.00 95.62 100 PRO A CA 1
ATOM 837 C C . PRO A 1 100 ? 14.982 -2.823 -15.127 1.00 95.62 100 PRO A C 1
ATOM 839 O O . PRO A 1 100 ? 15.516 -1.908 -14.501 1.00 95.62 100 PRO A O 1
ATOM 842 N N . ALA A 1 101 ? 15.467 -3.304 -16.270 1.00 91.06 101 ALA A N 1
ATOM 843 C CA . ALA A 1 101 ? 16.546 -2.648 -16.994 1.00 91.06 101 ALA A CA 1
ATOM 844 C C . ALA A 1 101 ? 16.058 -1.329 -17.628 1.00 91.06 101 ALA A C 1
ATOM 846 O O . ALA A 1 101 ? 14.857 -1.081 -17.759 1.00 91.06 101 ALA A O 1
ATOM 847 N N . GLY A 1 102 ? 17.004 -0.496 -18.060 1.00 88.69 102 GLY A N 1
ATOM 848 C CA . GLY A 1 102 ? 16.721 0.818 -18.636 1.00 88.69 102 GLY A CA 1
ATOM 849 C C . GLY A 1 102 ? 16.705 1.938 -17.597 1.00 88.69 102 GLY A C 1
ATOM 850 O O . GLY A 1 102 ? 17.117 1.761 -16.451 1.00 88.69 102 GLY A O 1
ATOM 851 N N . GLU A 1 103 ? 16.271 3.121 -18.023 1.00 91.44 103 GLU A N 1
ATOM 852 C CA . GLU A 1 103 ? 16.268 4.312 -17.176 1.00 91.44 103 GLU A CA 1
ATOM 853 C C . GLU A 1 103 ? 15.136 4.244 -16.142 1.00 91.44 103 GLU A C 1
ATOM 855 O O . GLU A 1 103 ? 13.960 4.097 -16.486 1.00 91.44 103 GLU A O 1
ATOM 860 N N . ALA A 1 104 ? 15.489 4.347 -14.861 1.00 94.69 104 ALA A N 1
ATOM 861 C CA . ALA A 1 104 ? 14.524 4.497 -13.781 1.00 94.69 104 ALA A CA 1
ATOM 862 C C . ALA A 1 104 ? 14.121 5.971 -13.655 1.00 94.69 104 ALA A C 1
ATOM 864 O O . ALA A 1 104 ? 14.965 6.838 -13.434 1.00 94.69 104 ALA A O 1
ATOM 865 N N . LEU A 1 105 ? 12.820 6.258 -13.714 1.00 95.06 105 LEU A N 1
ATOM 866 C CA . LEU A 1 105 ? 12.299 7.633 -13.668 1.00 95.06 105 LEU A CA 1
ATOM 867 C C . LEU A 1 105 ? 12.134 8.171 -12.237 1.00 95.06 105 LEU A C 1
ATOM 869 O O . LEU A 1 105 ? 11.611 9.264 -12.017 1.00 95.06 105 LEU A O 1
ATOM 873 N N . THR A 1 106 ? 12.534 7.385 -11.238 1.00 95.44 106 THR A N 1
ATOM 874 C CA . THR A 1 106 ? 12.568 7.774 -9.829 1.00 95.44 106 THR A CA 1
ATOM 875 C C . THR A 1 106 ? 13.596 6.931 -9.081 1.00 95.44 106 THR A C 1
ATOM 877 O O . THR A 1 106 ? 13.866 5.790 -9.458 1.00 95.44 106 THR A O 1
ATOM 880 N N . ALA A 1 107 ? 14.158 7.471 -8.000 1.00 90.62 107 ALA A N 1
ATOM 881 C CA . ALA A 1 107 ? 15.132 6.748 -7.194 1.00 90.62 107 ALA A CA 1
ATOM 882 C C . ALA A 1 107 ? 14.500 5.501 -6.556 1.00 90.62 107 ALA A C 1
ATOM 884 O O . ALA A 1 107 ? 13.426 5.552 -5.946 1.00 90.62 107 ALA A O 1
ATOM 885 N N . ALA A 1 108 ? 15.188 4.369 -6.675 1.00 90.00 108 ALA A N 1
ATOM 886 C CA . ALA A 1 108 ? 14.809 3.135 -6.012 1.00 90.00 108 ALA A CA 1
ATOM 887 C C . ALA A 1 108 ? 16.056 2.285 -5.743 1.00 90.00 108 ALA A C 1
ATOM 889 O O . ALA A 1 108 ? 16.886 2.096 -6.625 1.00 90.00 108 ALA A O 1
ATOM 890 N N . SER A 1 109 ? 16.180 1.768 -4.523 1.00 86.56 109 SER A N 1
ATOM 891 C CA . SER A 1 109 ? 17.302 0.931 -4.086 1.00 86.56 109 SER A CA 1
ATOM 892 C C . SER A 1 109 ? 16.830 -0.468 -3.681 1.00 86.56 109 SER A C 1
ATOM 894 O O . SER A 1 109 ? 15.627 -0.714 -3.520 1.00 86.56 109 SER A O 1
ATOM 896 N N . GLY A 1 110 ? 17.773 -1.404 -3.557 1.00 91.31 110 GLY A N 1
ATOM 897 C CA . GLY A 1 110 ? 17.504 -2.797 -3.191 1.00 91.31 110 GLY A CA 1
ATOM 898 C C . GLY A 1 110 ? 16.706 -3.581 -4.242 1.00 91.31 110 GLY A C 1
ATOM 899 O O . GLY A 1 110 ? 16.494 -3.117 -5.367 1.00 91.31 110 GLY A O 1
ATOM 900 N N . PHE A 1 111 ? 16.244 -4.770 -3.852 1.00 97.38 111 PHE A N 1
ATOM 901 C CA . PHE A 1 111 ? 15.562 -5.728 -4.728 1.00 97.38 111 PHE A CA 1
ATOM 902 C C . PHE A 1 111 ? 14.169 -5.277 -5.185 1.00 97.38 111 PHE A C 1
ATOM 904 O O . PHE A 1 111 ? 13.476 -4.511 -4.503 1.00 97.38 111 PHE A O 1
ATOM 911 N N . SER A 1 112 ? 13.740 -5.771 -6.345 1.00 96.75 112 SER A N 1
ATOM 912 C CA . SER A 1 112 ? 12.480 -5.394 -6.989 1.00 96.75 112 SER A CA 1
ATOM 913 C C . SER A 1 112 ? 11.265 -6.099 -6.391 1.00 96.75 112 SER A C 1
ATOM 915 O O . SER A 1 112 ? 10.228 -5.467 -6.191 1.00 96.75 112 SER A O 1
ATOM 917 N N . PHE A 1 113 ? 11.381 -7.389 -6.074 1.00 97.56 113 PHE A N 1
ATOM 918 C CA . PHE A 1 113 ? 10.242 -8.212 -5.669 1.00 97.56 113 PHE A CA 1
ATOM 919 C C . PHE A 1 113 ? 10.139 -8.361 -4.142 1.00 97.56 113 PHE A C 1
ATOM 921 O O . PHE A 1 113 ? 11.156 -8.626 -3.509 1.00 97.56 113 PHE A O 1
ATOM 928 N N . PRO A 1 114 ? 8.933 -8.275 -3.547 1.00 98.31 114 PRO A N 1
ATOM 929 C CA . PRO A 1 114 ? 7.731 -7.656 -4.103 1.00 98.31 114 PRO A CA 1
ATOM 930 C C . PRO A 1 114 ? 7.839 -6.119 -4.075 1.00 98.31 114 PRO A C 1
ATOM 932 O O . PRO A 1 114 ? 8.698 -5.530 -3.407 1.00 98.31 114 PRO A O 1
ATOM 935 N N . SER A 1 115 ? 6.924 -5.436 -4.768 1.00 98.56 115 SER A N 1
ATOM 936 C CA . SER A 1 115 ? 6.857 -3.976 -4.723 1.00 98.56 115 SER A CA 1
ATOM 937 C C . SER A 1 115 ? 6.417 -3.488 -3.343 1.00 98.56 115 SER A C 1
ATOM 939 O O . SER A 1 115 ? 5.273 -3.685 -2.931 1.00 98.56 115 SER A O 1
ATOM 941 N N . GLY A 1 116 ? 7.311 -2.784 -2.646 1.00 97.56 116 GLY A N 1
ATOM 942 C CA . GLY A 1 116 ? 7.027 -2.273 -1.305 1.00 97.56 116 GLY A CA 1
ATOM 943 C C . GLY A 1 116 ? 5.962 -1.182 -1.260 1.00 97.56 116 GLY A C 1
ATOM 944 O O . GLY A 1 116 ? 5.133 -1.175 -0.356 1.00 97.56 116 GLY A O 1
ATOM 945 N N . HIS A 1 117 ? 5.924 -0.309 -2.273 1.00 98.12 117 HIS A N 1
ATOM 946 C CA . HIS A 1 117 ? 4.858 0.689 -2.391 1.00 98.12 117 HIS A CA 1
ATOM 947 C C . HIS A 1 117 ? 3.499 -0.006 -2.537 1.00 98.12 117 HIS A C 1
ATOM 949 O O . HIS A 1 117 ? 2.587 0.298 -1.784 1.00 98.12 117 HIS A O 1
ATOM 955 N N . ALA A 1 118 ? 3.372 -0.998 -3.426 1.00 98.69 118 ALA A N 1
ATOM 956 C CA . ALA A 1 118 ? 2.117 -1.731 -3.600 1.00 98.69 118 ALA A CA 1
ATOM 957 C C . ALA A 1 118 ? 1.706 -2.498 -2.328 1.00 98.69 118 ALA A C 1
ATOM 959 O O . ALA A 1 118 ? 0.566 -2.383 -1.872 1.00 98.69 118 ALA A O 1
ATOM 960 N N . MET A 1 119 ? 2.650 -3.238 -1.734 1.00 98.69 119 MET A N 1
ATOM 961 C CA . MET A 1 119 ? 2.411 -4.098 -0.574 1.00 98.69 119 MET A CA 1
ATOM 962 C C . MET A 1 119 ? 2.021 -3.321 0.680 1.00 98.69 119 MET A C 1
ATOM 964 O O . MET A 1 119 ? 1.020 -3.638 1.324 1.00 98.69 119 MET A O 1
ATOM 968 N N . VAL A 1 120 ? 2.777 -2.277 1.019 1.00 98.38 120 VAL A N 1
ATOM 969 C CA . VAL A 1 120 ? 2.486 -1.468 2.205 1.00 98.38 120 VAL A CA 1
ATOM 970 C C . VAL A 1 120 ? 1.253 -0.594 1.966 1.00 98.38 120 VAL A C 1
ATOM 972 O O . VAL A 1 120 ? 0.430 -0.475 2.870 1.00 98.38 120 VAL A O 1
ATOM 975 N N . SER A 1 121 ? 1.043 -0.059 0.754 1.00 98.69 121 SER A N 1
ATOM 976 C CA . SER A 1 121 ? -0.159 0.727 0.443 1.00 98.69 121 SER A CA 1
ATOM 977 C C . SER A 1 121 ? -1.446 -0.076 0.598 1.00 98.69 121 SER A C 1
ATOM 979 O O . SER A 1 121 ? -2.367 0.421 1.245 1.00 98.69 121 SER A O 1
ATOM 981 N N . ILE A 1 122 ? -1.540 -1.296 0.049 1.00 98.81 122 ILE A N 1
ATOM 982 C CA . ILE A 1 122 ? -2.777 -2.084 0.179 1.00 98.81 122 ILE A CA 1
ATOM 983 C C . ILE A 1 122 ? -3.061 -2.445 1.639 1.00 98.81 122 ILE A C 1
ATOM 985 O O . ILE A 1 122 ? -4.213 -2.378 2.066 1.00 98.81 122 ILE A O 1
ATOM 989 N N . ALA A 1 123 ? -2.024 -2.750 2.424 1.00 98.62 123 ALA A N 1
ATOM 990 C CA . ALA A 1 123 ? -2.176 -3.064 3.837 1.00 98.62 123 ALA A CA 1
ATOM 991 C C . ALA A 1 123 ? -2.598 -1.834 4.651 1.00 98.62 123 ALA A C 1
ATOM 993 O O . ALA A 1 123 ? -3.567 -1.875 5.408 1.00 98.62 123 ALA A O 1
ATOM 994 N N . PHE A 1 124 ? -1.911 -0.710 4.463 1.00 98.50 124 PHE A N 1
ATOM 995 C CA . PHE A 1 124 ? -2.153 0.517 5.209 1.00 98.50 124 PHE A CA 1
ATOM 996 C C . PHE A 1 124 ? -3.482 1.181 4.837 1.00 98.50 124 PHE A C 1
ATOM 998 O O . PHE A 1 124 ? -4.369 1.340 5.681 1.00 98.50 124 PHE A O 1
ATOM 1005 N N . TYR A 1 125 ? -3.655 1.537 3.563 1.00 98.56 125 TYR A N 1
ATOM 1006 C CA . TYR A 1 125 ? -4.864 2.213 3.101 1.00 98.56 125 TYR A CA 1
ATOM 1007 C C . TYR A 1 125 ? -6.076 1.283 3.124 1.00 98.56 125 TYR A C 1
ATOM 1009 O O . TYR A 1 125 ? -7.182 1.746 3.395 1.00 98.56 125 TYR A O 1
ATOM 1017 N N . GLY A 1 126 ? -5.890 -0.028 2.937 1.00 98.56 126 GLY A N 1
ATOM 1018 C CA . GLY A 1 126 ? -6.954 -1.008 3.142 1.00 98.56 126 GLY A CA 1
ATOM 1019 C C . GLY A 1 126 ? -7.409 -1.089 4.602 1.00 98.56 126 GLY A C 1
ATOM 1020 O O . GLY A 1 126 ? -8.609 -1.189 4.866 1.00 98.56 126 GLY A O 1
ATOM 1021 N N . PHE A 1 127 ? -6.494 -0.960 5.569 1.00 98.44 127 PHE A N 1
ATOM 1022 C CA . PHE A 1 127 ? -6.862 -0.879 6.985 1.00 98.44 127 PHE A CA 1
ATOM 1023 C C . PHE A 1 127 ? -7.608 0.425 7.301 1.00 98.44 127 PHE A C 1
ATOM 1025 O O . PHE A 1 127 ? -8.617 0.408 8.008 1.00 98.44 127 PHE A O 1
ATOM 1032 N N . MET A 1 128 ? -7.177 1.556 6.731 1.00 97.81 128 MET A N 1
ATOM 1033 C CA . MET A 1 128 ? -7.905 2.827 6.842 1.00 97.81 128 MET A CA 1
ATOM 1034 C C . MET A 1 128 ? -9.307 2.744 6.222 1.00 97.81 128 MET A C 1
ATOM 1036 O O . MET A 1 128 ? -10.277 3.166 6.851 1.00 97.81 128 MET A O 1
ATOM 1040 N N . ALA A 1 129 ? -9.436 2.152 5.033 1.00 98.31 129 ALA A N 1
ATOM 1041 C CA . ALA A 1 129 ? -10.714 1.914 4.365 1.00 98.31 129 ALA A CA 1
ATOM 1042 C C . ALA A 1 129 ? -11.651 1.067 5.239 1.00 98.31 129 ALA A C 1
ATOM 1044 O O . ALA A 1 129 ? -12.821 1.410 5.426 1.00 98.31 129 ALA A O 1
ATOM 1045 N N . TYR A 1 130 ? -11.118 0.015 5.863 1.00 97.94 130 TYR A N 1
ATOM 1046 C CA . TYR A 1 130 ? -11.847 -0.793 6.833 1.00 97.94 130 TYR A CA 1
ATOM 1047 C C . TYR A 1 130 ? -12.354 0.034 8.031 1.00 97.94 130 TYR A C 1
ATOM 1049 O O . TYR A 1 130 ? -13.517 -0.105 8.427 1.00 97.94 130 TYR A O 1
ATOM 1057 N N . LEU A 1 131 ? -11.529 0.925 8.596 1.00 95.50 131 LEU A N 1
ATOM 1058 C CA . LEU A 1 131 ? -11.956 1.814 9.684 1.00 95.50 131 LEU A CA 1
ATOM 1059 C C . LEU A 1 131 ? -13.035 2.812 9.231 1.00 95.50 131 LEU A C 1
ATOM 1061 O O . LEU A 1 131 ? -14.008 3.008 9.963 1.00 95.50 131 LEU A O 1
ATOM 1065 N N . LEU A 1 132 ? -12.906 3.397 8.035 1.00 95.88 132 LEU A N 1
ATOM 1066 C CA . LEU A 1 132 ? -13.895 4.324 7.467 1.00 95.88 132 LEU A CA 1
ATOM 1067 C C . LEU A 1 132 ? -15.266 3.663 7.313 1.00 95.88 132 LEU A C 1
ATOM 1069 O O . LEU A 1 132 ? -16.272 4.197 7.784 1.00 95.88 132 LEU A O 1
ATOM 1073 N N . ILE A 1 133 ? -15.308 2.470 6.716 1.00 97.00 133 ILE A N 1
ATOM 1074 C CA . ILE A 1 133 ? -16.548 1.700 6.559 1.00 97.00 133 ILE A CA 1
ATOM 1075 C C . ILE A 1 133 ? -17.155 1.404 7.934 1.00 97.00 133 ILE A C 1
ATOM 1077 O O . ILE A 1 133 ? -18.352 1.602 8.158 1.00 97.00 133 ILE A O 1
ATOM 1081 N N . ARG A 1 134 ? -16.320 0.973 8.885 1.00 93.50 134 ARG A N 1
ATOM 1082 C CA . ARG A 1 134 ? -16.763 0.566 10.219 1.00 93.50 134 ARG A CA 1
ATOM 1083 C C . ARG A 1 134 ? -17.367 1.706 11.037 1.00 93.50 134 ARG A C 1
ATOM 1085 O O . ARG A 1 134 ? -18.322 1.464 11.782 1.00 93.50 134 ARG A O 1
ATOM 1092 N N . TYR A 1 135 ? -16.788 2.901 10.956 1.00 92.31 135 TYR A N 1
ATOM 1093 C CA . TYR A 1 135 ? -17.159 4.026 11.812 1.00 92.31 135 TYR A CA 1
ATOM 1094 C C . TYR A 1 135 ? -18.175 4.974 11.193 1.00 92.31 135 TYR A C 1
ATOM 1096 O O . TYR A 1 135 ? -19.032 5.471 11.921 1.00 92.31 135 TYR A O 1
ATOM 1104 N N . THR A 1 136 ? -18.127 5.187 9.879 1.00 94.12 136 THR A N 1
ATOM 1105 C CA . THR A 1 136 ? -19.012 6.150 9.217 1.00 94.12 136 THR A CA 1
ATOM 1106 C C . THR A 1 136 ? -20.351 5.522 8.818 1.00 94.12 136 THR A C 1
ATOM 1108 O O . THR A 1 136 ? -21.384 6.178 8.929 1.00 94.12 136 THR A O 1
ATOM 1111 N N . LYS A 1 137 ? -20.362 4.245 8.396 1.00 91.88 137 LYS A N 1
ATOM 1112 C CA . LYS A 1 137 ? -21.575 3.452 8.086 1.00 91.88 137 LYS A CA 1
ATOM 1113 C C . LYS A 1 137 ? -22.600 4.133 7.157 1.00 91.88 137 LYS A C 1
ATOM 1115 O O . LYS A 1 137 ? -23.799 3.898 7.270 1.00 91.88 137 LYS A O 1
ATOM 1120 N N . ASN A 1 138 ? -22.146 4.978 6.236 1.00 94.44 138 ASN A N 1
ATOM 1121 C CA . ASN A 1 138 ? -22.991 5.662 5.255 1.00 94.44 138 ASN A CA 1
ATOM 1122 C C . ASN A 1 138 ? -22.277 5.737 3.892 1.00 94.44 138 ASN A C 1
ATOM 1124 O O . ASN A 1 138 ? -21.133 5.293 3.762 1.00 94.44 138 ASN A O 1
ATOM 1128 N N . LYS A 1 139 ? -22.931 6.336 2.884 1.00 95.56 139 LYS A N 1
ATOM 1129 C CA . LYS A 1 139 ? -22.379 6.481 1.522 1.00 95.56 139 LYS A CA 1
ATOM 1130 C C . LYS A 1 139 ? -20.987 7.124 1.476 1.00 95.56 139 LYS A C 1
ATOM 1132 O O . LYS A 1 139 ? -20.171 6.737 0.650 1.00 95.56 139 LYS A O 1
ATOM 1137 N N . TRP A 1 140 ? -20.688 8.048 2.388 1.00 96.38 140 TRP A N 1
ATOM 1138 C CA . TRP A 1 140 ? -19.396 8.731 2.452 1.00 96.38 140 TRP A CA 1
ATOM 1139 C C . TRP A 1 140 ? -18.278 7.824 2.971 1.00 96.38 140 TRP A C 1
ATOM 1141 O O . TRP A 1 140 ? -17.148 7.931 2.509 1.00 96.38 140 TRP A O 1
ATOM 1151 N N . GLY A 1 141 ? -18.589 6.893 3.880 1.00 96.44 141 GLY A N 1
ATOM 1152 C CA . GLY A 1 141 ? -17.636 5.872 4.326 1.00 96.44 141 GLY A CA 1
ATOM 1153 C C . GLY A 1 141 ? -17.231 4.925 3.195 1.00 96.44 141 GLY A C 1
ATOM 1154 O O . GLY A 1 141 ? -16.045 4.658 3.012 1.00 96.44 141 GLY A O 1
ATOM 1155 N N . TYR A 1 142 ? -18.206 4.471 2.401 1.00 97.00 142 TYR A N 1
ATOM 1156 C CA . TYR A 1 142 ? -17.951 3.616 1.236 1.00 97.00 142 TYR A CA 1
ATOM 1157 C C . TYR A 1 142 ? -17.209 4.358 0.123 1.00 97.00 142 TYR A C 1
ATOM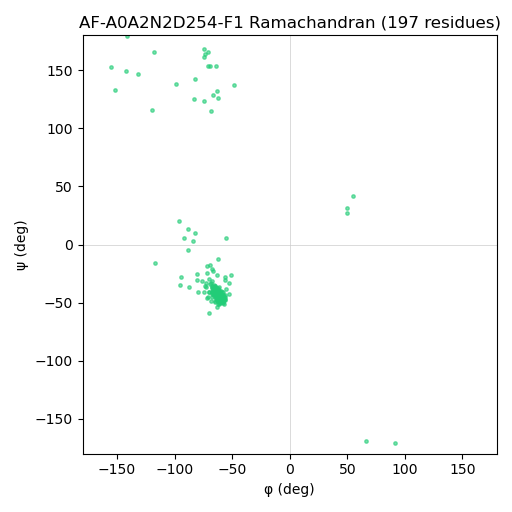 1159 O O . TYR A 1 142 ? -16.256 3.815 -0.429 1.00 97.00 142 TYR A O 1
ATOM 1167 N N . LEU A 1 143 ? -17.589 5.608 -0.164 1.00 97.88 143 LEU A N 1
ATOM 1168 C CA . LEU A 1 143 ? -16.892 6.437 -1.147 1.00 97.88 143 LEU A CA 1
ATOM 1169 C C . LEU A 1 143 ? -15.438 6.691 -0.730 1.00 97.88 143 LEU A C 1
ATOM 1171 O O . LEU A 1 143 ? -14.535 6.530 -1.542 1.00 97.88 143 LEU A O 1
ATOM 1175 N N . GLY A 1 144 ? -15.195 7.010 0.545 1.00 98.06 144 GLY A N 1
ATOM 1176 C CA . GLY A 1 144 ? -13.840 7.179 1.072 1.00 98.06 144 GLY A CA 1
ATOM 1177 C C . GLY A 1 144 ? -12.995 5.909 0.944 1.00 98.06 144 GLY A C 1
ATOM 1178 O O . GLY A 1 144 ? -11.851 5.975 0.502 1.00 98.06 144 GLY A O 1
ATOM 1179 N N . ALA A 1 145 ? -13.563 4.743 1.261 1.00 98.12 145 ALA A N 1
ATOM 1180 C CA . ALA A 1 145 ? -12.891 3.461 1.065 1.00 98.12 145 ALA A CA 1
ATOM 1181 C C . ALA A 1 145 ? -12.579 3.179 -0.414 1.00 98.12 145 ALA A C 1
ATOM 1183 O O . ALA A 1 145 ? -11.461 2.779 -0.731 1.00 98.12 145 ALA A O 1
ATOM 1184 N N . ALA A 1 146 ? -13.525 3.435 -1.323 1.00 98.25 146 ALA A N 1
ATOM 1185 C CA . ALA A 1 146 ? -13.316 3.273 -2.760 1.00 98.25 146 ALA A CA 1
ATOM 1186 C C . ALA A 1 146 ? -12.180 4.173 -3.278 1.00 98.25 146 ALA A C 1
ATOM 1188 O O . ALA A 1 146 ? -11.308 3.699 -4.005 1.00 98.25 146 ALA A O 1
ATOM 1189 N N . THR A 1 147 ? -12.129 5.434 -2.839 1.00 98.44 147 THR A N 1
ATOM 1190 C CA . THR A 1 147 ? -11.038 6.361 -3.174 1.00 98.44 147 THR A CA 1
ATOM 1191 C C . THR A 1 147 ? -9.683 5.855 -2.680 1.00 98.44 147 THR A C 1
ATOM 1193 O O . THR A 1 147 ? -8.697 5.945 -3.407 1.00 98.44 147 THR A O 1
ATOM 1196 N N . LEU A 1 148 ? -9.617 5.281 -1.474 1.00 98.44 148 LEU A N 1
ATOM 1197 C CA . LEU A 1 148 ? -8.381 4.691 -0.952 1.00 98.44 148 LEU A CA 1
ATOM 1198 C C . LEU A 1 148 ? -7.930 3.473 -1.767 1.00 98.44 148 LEU A C 1
ATOM 1200 O O . LEU A 1 148 ? -6.745 3.351 -2.061 1.00 98.44 148 LEU A O 1
ATOM 1204 N N . TYR A 1 149 ? -8.847 2.595 -2.181 1.00 98.44 149 TYR A N 1
ATOM 1205 C CA . TYR A 1 149 ? -8.493 1.462 -3.042 1.00 98.44 149 TYR A CA 1
ATOM 1206 C C . TYR A 1 149 ? -8.045 1.902 -4.438 1.00 98.44 149 TYR A C 1
ATOM 1208 O O . TYR A 1 149 ? -7.079 1.353 -4.969 1.00 98.44 149 TYR A O 1
ATOM 1216 N N . LEU A 1 150 ? -8.681 2.931 -5.005 1.00 98.56 150 LEU A N 1
ATOM 1217 C CA . LEU A 1 150 ? -8.228 3.538 -6.255 1.00 98.56 150 LEU A CA 1
ATOM 1218 C C . LEU A 1 150 ? -6.815 4.116 -6.104 1.00 98.56 150 LEU A C 1
ATOM 1220 O O . LEU A 1 150 ? -5.966 3.886 -6.961 1.00 98.56 150 LEU A O 1
ATOM 1224 N N . LEU A 1 151 ? -6.535 4.808 -4.995 1.00 98.56 151 LEU A N 1
ATOM 1225 C CA . LEU A 1 151 ? -5.198 5.312 -4.688 1.00 98.56 151 LEU A CA 1
ATOM 1226 C C . LEU A 1 151 ? -4.170 4.175 -4.603 1.00 98.56 151 LEU A C 1
ATOM 1228 O O . LEU A 1 151 ? -3.107 4.287 -5.202 1.00 98.56 151 LEU A O 1
ATOM 1232 N N . VAL A 1 152 ? -4.478 3.069 -3.916 1.00 98.69 152 VAL A N 1
ATOM 1233 C CA . VAL A 1 152 ? -3.597 1.887 -3.835 1.00 98.69 152 VAL A CA 1
ATOM 1234 C C . VAL A 1 152 ? -3.265 1.343 -5.222 1.00 98.69 152 VAL A C 1
ATOM 1236 O O . VAL A 1 152 ? -2.095 1.090 -5.518 1.00 98.69 152 VAL A O 1
ATOM 1239 N N . PHE A 1 153 ? -4.276 1.196 -6.081 1.00 98.62 153 PHE A N 1
ATOM 1240 C CA . PHE A 1 153 ? -4.075 0.749 -7.456 1.00 98.62 153 PHE A CA 1
ATOM 1241 C C . PHE A 1 153 ? -3.164 1.714 -8.227 1.00 98.62 153 PHE A C 1
ATOM 1243 O O . PHE A 1 153 ? -2.193 1.280 -8.845 1.00 98.62 153 PHE A O 1
ATOM 1250 N N . MET A 1 154 ? -3.421 3.022 -8.126 1.00 98.62 154 MET A N 1
ATOM 1251 C CA . MET A 1 154 ? -2.623 4.053 -8.795 1.00 98.62 154 MET A CA 1
ATOM 1252 C C . MET A 1 154 ? -1.183 4.114 -8.276 1.00 98.62 154 MET A C 1
ATOM 1254 O O . MET A 1 154 ? -0.259 4.301 -9.065 1.00 98.62 154 MET A O 1
ATOM 1258 N N . ILE A 1 155 ? -0.958 3.891 -6.977 1.00 98.69 155 ILE A N 1
ATOM 1259 C CA . ILE A 1 155 ? 0.388 3.767 -6.408 1.00 98.69 155 ILE A CA 1
ATOM 1260 C C . ILE A 1 155 ? 1.107 2.567 -7.025 1.00 98.69 155 ILE A C 1
ATOM 1262 O O . ILE A 1 155 ? 2.228 2.729 -7.497 1.00 98.69 155 ILE A O 1
ATOM 1266 N N . GLY A 1 156 ? 0.482 1.388 -7.081 1.00 98.50 156 GLY A N 1
ATOM 1267 C CA . GLY A 1 156 ? 1.086 0.216 -7.725 1.00 98.50 156 GLY A CA 1
ATOM 1268 C C . GLY A 1 156 ? 1.402 0.464 -9.201 1.00 98.50 156 GLY A C 1
ATOM 1269 O O . GLY A 1 156 ? 2.538 0.258 -9.629 1.00 98.50 156 GLY A O 1
ATOM 1270 N N . PHE A 1 157 ? 0.435 0.995 -9.952 1.00 98.38 157 PHE A N 1
ATOM 1271 C CA . PHE A 1 157 ? 0.607 1.351 -11.360 1.00 98.38 157 PHE A CA 1
ATOM 1272 C C . PHE A 1 157 ? 1.767 2.332 -11.571 1.00 98.38 157 PHE A C 1
ATOM 1274 O O . PHE A 1 157 ? 2.605 2.109 -12.443 1.00 98.38 157 PHE A O 1
ATOM 1281 N N . SER A 1 158 ? 1.886 3.360 -10.721 1.00 98.50 158 SER A N 1
ATOM 1282 C CA . SER A 1 158 ? 2.975 4.341 -10.805 1.00 98.50 158 SER A CA 1
ATOM 1283 C C . SER A 1 158 ? 4.364 3.696 -10.740 1.00 98.50 158 SER A C 1
ATOM 1285 O O . SER A 1 158 ? 5.295 4.194 -11.363 1.00 98.50 158 SER A O 1
ATOM 1287 N N . ARG A 1 159 ? 4.524 2.559 -10.044 1.00 98.31 159 ARG A N 1
ATOM 1288 C CA . ARG A 1 159 ? 5.821 1.871 -9.917 1.00 98.31 159 ARG A CA 1
ATOM 1289 C C . ARG A 1 159 ? 6.246 1.156 -11.193 1.00 98.31 159 ARG A C 1
ATOM 1291 O O . ARG A 1 159 ? 7.438 1.134 -11.495 1.00 98.31 159 ARG A O 1
ATOM 1298 N N . VAL A 1 160 ? 5.284 0.598 -11.922 1.00 98.12 160 VAL A N 1
ATOM 1299 C CA . VAL A 1 160 ? 5.533 0.030 -13.252 1.00 98.12 160 VAL A CA 1
ATOM 1300 C C . VAL A 1 160 ? 5.776 1.164 -14.240 1.00 98.12 160 VAL A C 1
ATOM 1302 O O . VAL A 1 160 ? 6.765 1.153 -14.964 1.00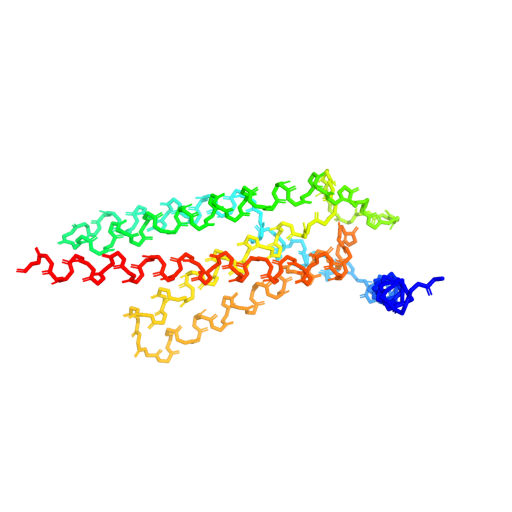 98.12 160 VAL A O 1
ATOM 1305 N N . TYR A 1 161 ? 4.933 2.201 -14.187 1.00 98.19 161 TYR A N 1
ATOM 1306 C CA . TYR A 1 161 ? 5.030 3.360 -15.067 1.00 98.19 161 TYR A CA 1
ATOM 1307 C C . TYR A 1 161 ? 6.384 4.083 -14.965 1.00 98.19 161 TYR A C 1
ATOM 1309 O O . TYR A 1 161 ? 6.954 4.476 -15.978 1.00 98.19 161 TYR A O 1
ATOM 1317 N N . LEU A 1 162 ? 6.917 4.238 -13.748 1.00 97.81 162 LEU A N 1
ATOM 1318 C CA . LEU A 1 162 ? 8.208 4.882 -13.474 1.00 97.81 162 LEU A CA 1
ATOM 1319 C C . LEU A 1 162 ? 9.422 3.952 -13.675 1.00 97.81 162 LEU A C 1
ATOM 1321 O O . LEU A 1 162 ? 10.534 4.320 -13.297 1.00 97.81 162 LEU A O 1
ATOM 1325 N N . ASN A 1 163 ? 9.214 2.762 -14.248 1.00 97.38 163 ASN A N 1
ATOM 1326 C CA . ASN A 1 163 ? 10.243 1.771 -14.572 1.00 97.38 163 ASN A CA 1
ATOM 1327 C C . ASN A 1 163 ? 11.123 1.356 -13.378 1.00 97.38 163 ASN A C 1
ATOM 1329 O O . ASN A 1 163 ? 12.340 1.239 -13.474 1.00 97.38 163 ASN A O 1
ATOM 1333 N N . VAL A 1 164 ? 10.504 1.155 -12.214 1.00 97.56 164 VAL A N 1
ATOM 1334 C CA . VAL A 1 164 ? 11.211 0.748 -10.986 1.00 97.56 164 VAL A CA 1
ATOM 1335 C C . VAL A 1 164 ? 10.775 -0.616 -10.478 1.00 97.56 164 VAL A C 1
ATOM 1337 O O . VAL A 1 164 ? 11.478 -1.203 -9.661 1.00 97.56 164 VAL A O 1
ATOM 1340 N N . HIS A 1 165 ? 9.643 -1.132 -10.947 1.00 98.19 165 HIS A N 1
ATOM 1341 C CA . HIS A 1 165 ? 9.148 -2.466 -10.632 1.00 98.19 165 HIS A CA 1
ATOM 1342 C C . HIS A 1 165 ? 8.506 -3.092 -11.865 1.00 98.19 165 HIS A C 1
ATOM 1344 O O . HIS A 1 165 ? 7.906 -2.391 -12.677 1.00 98.19 165 HIS A O 1
ATOM 1350 N N . TYR A 1 166 ? 8.583 -4.412 -11.963 1.00 98.25 166 TYR A N 1
ATOM 1351 C CA . TYR A 1 166 ? 7.804 -5.170 -12.928 1.00 98.25 166 TYR A CA 1
ATOM 1352 C C . TYR A 1 166 ? 6.329 -5.256 -12.500 1.00 98.25 166 TYR A C 1
ATOM 1354 O O . TYR A 1 166 ? 5.992 -5.067 -11.324 1.00 98.25 166 TYR A O 1
ATOM 1362 N N . ALA A 1 167 ? 5.436 -5.574 -13.439 1.00 98.25 167 ALA A N 1
ATOM 1363 C CA . ALA A 1 167 ? 4.008 -5.711 -13.155 1.00 98.25 167 ALA A CA 1
ATOM 1364 C C . ALA A 1 167 ? 3.733 -6.847 -12.153 1.00 98.25 167 ALA A C 1
ATOM 1366 O O . ALA A 1 167 ? 2.909 -6.699 -11.245 1.00 98.25 167 ALA A O 1
ATOM 1367 N N . SER A 1 168 ? 4.486 -7.944 -12.245 1.00 98.25 168 SER A N 1
ATOM 1368 C CA . SER A 1 168 ? 4.410 -9.066 -11.304 1.00 98.25 168 SER A CA 1
ATOM 1369 C C . SER A 1 168 ? 4.893 -8.718 -9.894 1.00 98.25 168 SER A C 1
ATOM 1371 O O . SER A 1 168 ? 4.312 -9.213 -8.928 1.00 98.25 168 SER A O 1
ATOM 1373 N N . ASP A 1 169 ? 5.861 -7.805 -9.738 1.00 98.44 169 ASP A N 1
ATOM 1374 C CA . ASP A 1 169 ? 6.288 -7.316 -8.417 1.00 98.44 169 ASP A CA 1
ATOM 1375 C C . ASP A 1 169 ? 5.143 -6.577 -7.710 1.00 98.44 169 ASP A C 1
ATOM 1377 O O . ASP A 1 169 ? 4.963 -6.697 -6.495 1.00 98.44 169 ASP A O 1
ATOM 1381 N N . VAL A 1 170 ? 4.376 -5.788 -8.470 1.00 98.69 170 VAL A N 1
ATOM 1382 C CA . VAL A 1 170 ? 3.221 -5.024 -7.977 1.00 98.69 170 VAL A CA 1
ATOM 1383 C C . VAL A 1 170 ? 2.060 -5.950 -7.645 1.00 98.69 170 VAL A C 1
ATOM 1385 O O . VAL A 1 170 ? 1.485 -5.830 -6.562 1.00 98.69 170 VAL A O 1
ATOM 1388 N N . LEU A 1 171 ? 1.756 -6.906 -8.525 1.00 98.56 171 LEU A N 1
ATOM 1389 C CA . LEU A 1 171 ? 0.719 -7.907 -8.287 1.00 98.56 171 LEU A CA 1
ATOM 1390 C C . LEU A 1 171 ? 1.014 -8.731 -7.026 1.00 98.56 171 LEU A C 1
ATOM 1392 O O . LEU A 1 171 ? 0.149 -8.864 -6.160 1.00 98.56 171 LEU A O 1
ATOM 1396 N N . ALA A 1 172 ? 2.245 -9.223 -6.880 1.00 98.44 172 ALA A N 1
ATOM 1397 C CA . ALA A 1 172 ? 2.668 -9.934 -5.680 1.00 98.44 172 ALA A CA 1
ATOM 1398 C C . ALA A 1 172 ? 2.612 -9.042 -4.437 1.00 98.44 172 ALA A C 1
ATOM 1400 O O . ALA A 1 172 ? 2.146 -9.482 -3.387 1.00 98.44 172 ALA A O 1
ATOM 1401 N N . GLY A 1 173 ? 3.016 -7.774 -4.562 1.00 98.69 173 GLY A N 1
ATOM 1402 C CA . GLY A 1 173 ? 2.877 -6.793 -3.492 1.00 98.69 173 GLY A CA 1
ATOM 1403 C C . GLY A 1 173 ? 1.428 -6.665 -3.020 1.00 98.69 173 GLY A C 1
ATOM 1404 O O . GLY A 1 173 ? 1.166 -6.767 -1.822 1.00 98.69 173 GLY A O 1
ATOM 1405 N N . PHE A 1 174 ? 0.470 -6.536 -3.941 1.00 98.81 174 PHE A N 1
ATOM 1406 C CA . PHE A 1 174 ? -0.948 -6.506 -3.587 1.00 98.81 174 PHE A CA 1
ATOM 1407 C C . PHE A 1 174 ? -1.413 -7.788 -2.894 1.00 98.81 174 PHE A C 1
ATOM 1409 O O . PHE A 1 174 ? -2.105 -7.709 -1.882 1.00 98.81 174 PHE A O 1
ATOM 1416 N N . ILE A 1 175 ? -1.012 -8.961 -3.386 1.00 98.75 175 ILE A N 1
ATOM 1417 C CA . ILE A 1 175 ? -1.408 -10.248 -2.799 1.00 98.75 175 ILE A CA 1
ATOM 1418 C C . ILE A 1 175 ? -0.867 -10.388 -1.371 1.00 98.75 175 ILE A C 1
ATOM 1420 O O . ILE A 1 175 ? -1.643 -10.602 -0.437 1.00 98.75 175 ILE A O 1
ATOM 1424 N N . PHE A 1 176 ? 0.443 -10.223 -1.169 1.00 98.75 176 PHE A N 1
ATOM 1425 C CA . PHE A 1 176 ? 1.051 -10.363 0.156 1.00 98.75 176 PHE A CA 1
ATOM 1426 C C . PHE A 1 176 ? 0.565 -9.283 1.127 1.00 98.75 176 PHE A C 1
ATOM 1428 O O . PHE A 1 176 ? 0.264 -9.583 2.283 1.00 98.75 176 PHE A O 1
ATOM 1435 N N . GLY A 1 177 ? 0.402 -8.044 0.660 1.00 98.75 177 GLY A N 1
ATOM 1436 C CA . GLY A 1 177 ? -0.136 -6.960 1.478 1.00 98.75 177 GLY A CA 1
ATOM 1437 C C . GLY A 1 177 ? -1.597 -7.193 1.878 1.00 98.75 177 GLY A C 1
ATOM 1438 O O . GLY A 1 177 ? -1.974 -6.923 3.018 1.00 98.75 177 GLY A O 1
ATOM 1439 N N . LEU A 1 178 ? -2.419 -7.759 0.986 1.00 98.75 178 LEU A N 1
ATOM 1440 C CA . LEU A 1 178 ? -3.798 -8.141 1.296 1.00 98.75 178 LEU A CA 1
ATOM 1441 C C . LEU A 1 178 ? -3.856 -9.266 2.340 1.00 98.75 178 LEU A C 1
ATOM 1443 O O . LEU A 1 178 ? -4.696 -9.220 3.239 1.00 98.75 178 LEU A O 1
ATOM 1447 N N . ILE A 1 179 ? -2.949 -10.245 2.273 1.00 98.75 179 ILE A N 1
ATOM 1448 C CA . ILE A 1 179 ? -2.830 -11.289 3.302 1.00 98.75 179 ILE A CA 1
ATOM 1449 C C . ILE A 1 179 ? -2.513 -10.653 4.662 1.00 98.75 179 ILE A C 1
ATOM 1451 O O . ILE A 1 179 ? -3.228 -10.910 5.636 1.00 98.75 179 ILE A O 1
ATOM 1455 N N . CYS A 1 180 ? -1.503 -9.776 4.730 1.00 98.69 180 CYS A N 1
ATOM 1456 C CA . CYS A 1 180 ? -1.154 -9.047 5.953 1.00 98.69 180 CYS A CA 1
ATOM 1457 C C . CYS A 1 180 ? -2.349 -8.248 6.498 1.00 98.69 180 CYS A C 1
ATOM 1459 O O . CYS A 1 180 ? -2.662 -8.338 7.687 1.00 98.69 180 CYS A O 1
ATOM 1461 N N . LEU A 1 181 ? -3.074 -7.539 5.627 1.00 98.69 181 LEU A N 1
ATOM 1462 C CA . LEU A 1 181 ? -4.282 -6.794 5.980 1.00 98.69 181 LEU A CA 1
ATOM 1463 C C . LEU A 1 181 ? -5.358 -7.684 6.609 1.00 98.69 181 LEU A C 1
ATOM 1465 O O . LEU A 1 181 ? -5.895 -7.357 7.669 1.00 98.69 181 LEU A O 1
ATOM 1469 N N . ILE A 1 182 ? -5.682 -8.808 5.966 1.00 98.62 182 ILE A N 1
ATOM 1470 C CA . ILE A 1 182 ? -6.721 -9.735 6.430 1.00 98.62 182 ILE A CA 1
ATOM 1471 C C . ILE A 1 182 ? -6.351 -10.303 7.799 1.00 98.62 182 ILE A C 1
ATOM 1473 O O . ILE A 1 182 ? -7.186 -10.309 8.710 1.00 98.62 182 ILE A O 1
ATOM 1477 N N . VAL A 1 183 ? -5.100 -10.745 7.967 1.00 98.50 183 VAL A N 1
ATOM 1478 C CA . VAL A 1 183 ? -4.585 -11.244 9.250 1.00 98.50 183 VAL A CA 1
ATOM 1479 C C . VAL A 1 183 ? -4.728 -10.173 10.330 1.00 98.50 183 VAL A C 1
ATOM 1481 O O . VAL A 1 183 ? -5.239 -10.454 11.418 1.00 98.50 183 VAL A O 1
ATOM 1484 N N . ASN A 1 184 ? -4.360 -8.931 10.017 1.00 98.25 184 ASN A N 1
ATOM 1485 C CA . ASN A 1 184 ? -4.401 -7.831 10.968 1.00 98.25 184 ASN A CA 1
ATOM 1486 C C . ASN A 1 184 ? -5.842 -7.449 11.368 1.00 98.25 184 ASN A C 1
ATOM 1488 O O . ASN A 1 184 ? -6.156 -7.358 12.557 1.00 98.25 184 ASN A O 1
ATOM 1492 N N . ILE A 1 185 ? -6.764 -7.339 10.403 1.00 98.25 185 ILE A N 1
ATOM 1493 C CA . ILE A 1 185 ? -8.195 -7.094 10.658 1.00 98.25 185 ILE A CA 1
ATOM 1494 C C . ILE A 1 185 ? -8.814 -8.228 11.487 1.00 98.25 185 ILE A C 1
ATOM 1496 O O . ILE A 1 185 ? -9.603 -7.973 12.407 1.00 98.25 185 ILE A O 1
ATOM 1500 N N . LYS A 1 186 ? -8.473 -9.486 11.184 1.00 97.94 186 LYS A N 1
ATOM 1501 C CA . LYS A 1 186 ? -8.959 -10.650 11.935 1.00 97.94 186 LYS A CA 1
ATOM 15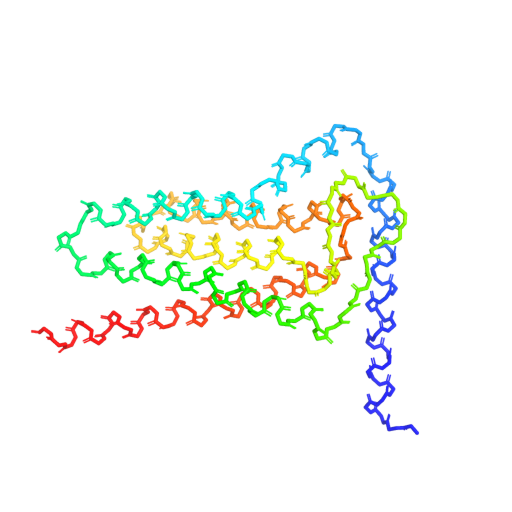02 C C . LYS A 1 186 ? -8.472 -10.603 13.383 1.00 97.94 186 LYS A C 1
ATOM 1504 O O . LYS A 1 186 ? -9.293 -10.737 14.292 1.00 97.94 186 LYS A O 1
ATOM 1509 N N . GLY A 1 187 ? -7.187 -10.322 13.599 1.00 97.88 187 GLY A N 1
ATOM 1510 C CA . GLY A 1 187 ? -6.613 -10.131 14.932 1.00 97.88 187 GLY A CA 1
ATOM 1511 C C . GLY A 1 187 ? -7.295 -9.001 15.709 1.00 97.88 187 GLY A C 1
ATOM 1512 O O . GLY A 1 187 ? -7.690 -9.193 16.862 1.00 97.88 187 GLY A O 1
ATOM 1513 N N . LEU A 1 188 ? -7.540 -7.855 15.063 1.00 97.19 188 LEU A N 1
ATOM 1514 C CA . LEU A 1 188 ? -8.255 -6.726 15.663 1.00 97.19 188 LEU A CA 1
ATOM 1515 C C . LEU A 1 188 ? -9.656 -7.143 16.123 1.00 97.19 188 LEU A C 1
ATOM 1517 O O . LEU A 1 188 ? -10.070 -6.859 17.250 1.00 97.19 188 LEU A O 1
ATOM 1521 N N . ASN A 1 189 ? -10.404 -7.823 15.255 1.00 96.31 189 ASN A N 1
ATOM 1522 C CA . ASN A 1 189 ? -11.764 -8.251 15.559 1.00 96.31 189 ASN A CA 1
ATOM 1523 C C . ASN A 1 189 ? -11.812 -9.276 16.696 1.00 96.31 189 ASN A C 1
ATOM 1525 O O . ASN A 1 189 ? -12.657 -9.138 17.584 1.00 96.31 189 ASN A O 1
ATOM 1529 N N . MET A 1 190 ? -10.886 -10.237 16.725 1.00 95.62 190 MET A N 1
ATOM 1530 C CA . MET A 1 190 ? -10.763 -11.205 17.820 1.00 95.62 190 MET A CA 1
ATOM 1531 C C . MET A 1 190 ? -10.467 -10.518 19.158 1.00 95.62 190 MET A C 1
ATOM 1533 O O . MET A 1 190 ? -11.166 -10.759 20.145 1.00 95.62 190 MET A O 1
ATOM 1537 N N . THR A 1 191 ? -9.494 -9.604 19.191 1.00 95.06 191 THR A N 1
ATOM 1538 C CA . THR A 1 191 ? -9.141 -8.845 20.402 1.00 95.06 191 THR A CA 1
ATOM 1539 C C . THR A 1 191 ? -10.321 -8.012 20.903 1.00 95.06 191 THR A C 1
ATOM 1541 O O . THR A 1 191 ? -10.635 -8.011 22.095 1.00 95.06 191 THR A O 1
ATOM 1544 N N . ARG A 1 192 ? -11.059 -7.362 19.995 1.00 91.44 192 ARG A N 1
ATOM 1545 C CA . ARG A 1 192 ? -12.269 -6.606 20.351 1.00 91.44 192 ARG A CA 1
ATOM 1546 C C . ARG A 1 192 ? -13.377 -7.491 20.912 1.00 91.44 192 ARG A C 1
ATOM 1548 O O . ARG A 1 192 ? -14.045 -7.075 21.854 1.00 91.44 192 ARG A O 1
ATOM 1555 N N . GLN A 1 193 ? -13.602 -8.673 20.339 1.00 90.75 193 GLN A N 1
ATOM 1556 C CA . GLN A 1 193 ? -14.612 -9.610 20.838 1.00 90.75 193 GLN A CA 1
ATOM 1557 C C . GLN A 1 193 ? -14.280 -10.080 22.258 1.00 90.75 193 GLN A C 1
ATOM 1559 O O . GLN A 1 193 ? -15.159 -10.062 23.116 1.00 90.75 193 GLN A O 1
ATOM 1564 N N . ARG A 1 194 ? -13.013 -10.416 22.534 1.00 89.69 194 ARG A N 1
ATOM 1565 C CA . ARG A 1 194 ? -12.557 -10.815 23.877 1.00 89.69 194 ARG A CA 1
ATOM 1566 C C . ARG A 1 194 ? -12.809 -9.724 24.919 1.00 89.69 194 ARG A C 1
ATOM 1568 O O . ARG A 1 194 ? -13.353 -10.003 25.979 1.00 89.69 194 ARG A O 1
ATOM 1575 N N . LEU A 1 195 ? -12.528 -8.466 24.586 1.00 85.75 195 LEU A N 1
ATOM 1576 C CA . LEU A 1 195 ? -12.753 -7.339 25.500 1.00 85.75 195 LEU A CA 1
ATOM 1577 C C . LEU A 1 195 ? -14.221 -6.966 25.713 1.00 85.75 195 LEU A C 1
ATOM 1579 O O . LEU A 1 195 ? -14.529 -6.264 26.671 1.00 85.75 195 LEU A O 1
ATOM 1583 N N . ARG A 1 196 ? -15.122 -7.387 24.818 1.00 82.62 196 ARG A N 1
ATOM 1584 C CA . ARG A 1 196 ? -16.570 -7.256 25.031 1.00 82.62 196 ARG A CA 1
ATOM 1585 C C . ARG A 1 196 ? -17.118 -8.359 25.933 1.00 82.62 196 ARG A C 1
ATOM 1587 O O . ARG A 1 196 ? -18.093 -8.092 26.610 1.00 82.62 196 ARG A O 1
ATOM 1594 N N . LYS A 1 197 ? -16.514 -9.554 25.916 1.00 78.00 197 LYS A N 1
ATOM 1595 C CA . LYS A 1 197 ? -16.901 -10.696 26.765 1.00 78.00 197 LYS A CA 1
ATOM 1596 C C . LYS A 1 197 ? -16.349 -10.616 28.193 1.00 78.00 197 LYS A C 1
ATOM 1598 O O . LYS A 1 197 ? -16.911 -11.233 29.079 1.00 78.00 197 LYS A O 1
ATOM 1603 N N . GLY A 1 198 ? -15.237 -9.907 28.398 1.00 67.19 198 GLY A N 1
ATOM 1604 C CA . GLY A 1 198 ? -14.648 -9.665 29.724 1.00 67.19 198 GLY A CA 1
ATOM 1605 C C . GLY A 1 198 ? -15.186 -8.420 30.444 1.00 67.19 198 GLY A C 1
ATOM 1606 O O . GLY A 1 198 ? -14.537 -7.942 31.370 1.00 67.19 198 GLY A O 1
ATOM 1607 N N . LYS A 1 199 ? -16.295 -7.850 29.963 1.00 55.78 199 LYS A N 1
ATOM 1608 C CA . LYS A 1 199 ? -17.105 -6.836 30.646 1.00 55.78 199 LYS A CA 1
ATOM 1609 C C . LYS A 1 199 ? -18.424 -7.474 31.033 1.00 55.78 199 LYS A C 1
ATOM 1611 O O . LYS A 1 199 ? -18.955 -7.056 32.077 1.00 55.78 199 LYS A O 1
#

pLDDT: mean 94.19, std 7.16, range [55.78, 98.81]

Mean predicted aligned error: 4.2 Å

Foldseek 3Di:
DDPVVVVVVVVVVVQVVQLVVLLVVLVVPDDPVVLVVLVVLLVCLDPVVLVVVLVVQLVVLVVVVPDPLSNLLSVLLVVLQVVLVVVQVVVQVVVQADFFDDDQQDDDDGGAAAPSSLQNLCSNLVSVLVVLCVPVVDPVSNVSSVVSVVSSVSNLVSCSSRRGHTNVNNVRSNVSSVVSNVVSVVVSVVVVVVVVVVD

Nearest PDB structures (foldseek):
  5jki-assembly1_A  TM=9.232E-01  e=2.878E-09  Bacillus subtilis subsp. subtilis str. 168
  9jq0-assembly1_A  TM=6.109E-01  e=8.743E-03  Klebsiella pneumoniae 342
  3qz3-assembly1_A  TM=2.104E-01  e=9.431E+00  Vibrio cholerae O1 biovar El Tor str. N16961

Sequence (199 aa):
MSSLEVGFNGLLHFFIYWDMMISVWIQEIQRPWLVKSMLVITYMGYPLTFIIITALVSAYLLCRTKKRSLVIEAVFLNSCLFSTWAVMEYLKYWFERSRPAGEALTAASGFSFPSGHAMVSIAFYGFMAYLLIRYTKNKWGYLGAATLYLLVFMIGFSRVYLNVHYASDVLAGFIFGLICLIVNIKGLNMTRQRLRKGK